Protein 3ISX (pdb70)

InterPro domains:
  IPR008007 Peptidase M42 [PF05343] (42-324)
  IPR008007 Peptidase M42 [PIRSF001123] (2-328)
  IPR023367 Peptidase M42, domain 2 [G3DSA:2.40.30.40] (64-152)
  IPR051464 Peptidase M42 aminopeptidase [PTHR32481] (1-330)

Solvent-accessible surface area: 15769 Å² total

Structure (mmCIF, N/CA/C/O backbone):
data_3ISX
#
_entry.id   3ISX
#
_cell.length_a   114.383
_cell.length_b   45.225
_cell.length_c   66.787
_cell.angle_alpha   90.000
_cell.angle_beta   106.610
_cell.angle_gamma   90.000
#
_symmetry.space_group_name_H-M   'C 1 2 1'
#
loop_
_entity.id
_entity.type
_entity.pdbx_description
1 polymer Endoglucana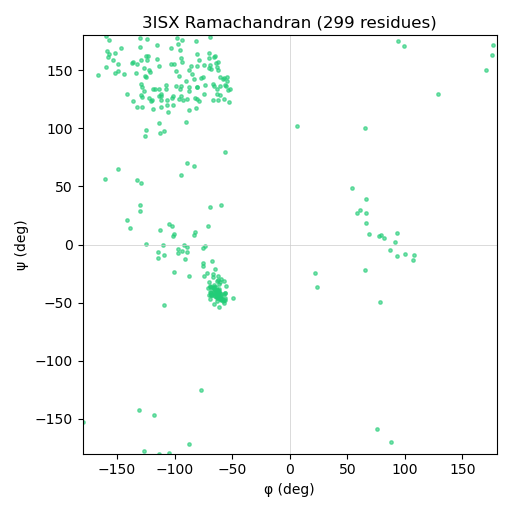se
2 non-polymer 1,2-ETHANEDIOL
3 water water
#
loop_
_atom_site.group_PDB
_atom_site.id
_atom_site.type_symbol
_atom_site.label_atom_id
_atom_site.label_alt_id
_atom_site.label_comp_id
_atom_site.label_asym_id
_atom_site.label_entity_id
_atom_site.label_seq_id
_atom_site.pdbx_PDB_ins_code
_atom_site.Cartn_x
_atom_site.Cartn_y
_atom_site.Cartn_z
_atom_site.occupancy
_atom_site.B_iso_or_equiv
_atom_site.auth_seq_id
_atom_site.auth_comp_id
_atom_site.auth_asym_id
_atom_site.auth_atom_id
_atom_site.pdbx_PDB_model_num
ATOM 1 N N . HIS A 1 9 ? 5.720 25.295 24.875 1.00 37.97 -3 HIS A N 1
ATOM 2 C CA . HIS A 1 9 ? 7.119 25.093 24.352 1.00 37.85 -3 HIS A CA 1
ATOM 3 C C . HIS A 1 9 ? 8.069 26.161 24.906 1.00 36.69 -3 HIS A C 1
ATOM 4 O O . HIS A 1 9 ? 7.621 27.245 25.314 1.00 37.49 -3 HIS A O 1
ATOM 11 N N . HIS A 1 10 ? 9.364 25.851 24.962 1.00 34.72 -2 HIS A N 1
ATOM 12 C CA . HIS A 1 10 ? 10.371 26.840 25.396 1.00 33.63 -2 HIS A CA 1
ATOM 13 C C . HIS A 1 10 ? 11.528 27.088 24.423 1.00 32.87 -2 HIS A C 1
ATOM 14 O O . HIS A 1 10 ? 12.426 27.885 24.711 1.00 32.97 -2 HIS A O 1
ATOM 21 N N . HIS A 1 11 ? 11.514 26.403 23.285 1.00 31.45 -1 HIS A N 1
ATOM 22 C CA . HIS A 1 11 ? 12.393 26.735 22.176 1.00 30.71 -1 HIS A CA 1
ATOM 23 C C . HIS A 1 11 ? 11.410 27.207 21.093 1.00 30.91 -1 HIS A C 1
ATOM 24 O O . HIS A 1 11 ? 10.184 27.281 21.316 1.00 32.52 -1 HIS A O 1
ATOM 31 N N . HIS A 1 12 ? 11.934 27.580 19.949 1.00 30.04 0 HIS A N 1
ATOM 32 C CA . HIS A 1 12 ? 11.089 28.077 18.869 1.00 28.42 0 HIS A CA 1
ATOM 33 C C . HIS A 1 12 ? 11.510 27.365 17.603 1.00 26.16 0 HIS A C 1
ATOM 34 O O . HIS A 1 12 ? 11.864 27.973 16.621 1.00 28.75 0 HIS A O 1
ATOM 44 N N . LYS A 1 14 ? 9.805 25.245 15.473 1.00 14.00 2 LYS A N 1
ATOM 45 C CA . LYS A 1 14 ? 8.860 24.808 14.465 1.00 13.63 2 LYS A CA 1
ATOM 46 C C . LYS A 1 14 ? 9.324 25.130 13.043 1.00 13.21 2 LYS A C 1
ATOM 47 O O . LYS A 1 14 ? 9.304 24.272 12.156 1.00 12.20 2 LYS A O 1
ATOM 53 N N . GLU A 1 15 ? 9.734 26.366 12.802 1.00 13.64 3 GLU A N 1
ATOM 54 C CA . GLU A 1 15 ? 10.164 26.766 11.480 1.00 13.81 3 GLU A CA 1
ATOM 55 C C . GLU A 1 15 ? 11.425 26.085 11.011 1.00 12.21 3 GLU A C 1
ATOM 56 O O . GLU A 1 15 ? 11.544 25.765 9.862 1.00 12.85 3 GLU A O 1
ATOM 62 N N . LEU A 1 16 ? 12.349 25.827 11.942 1.00 12.05 4 LEU A N 1
ATOM 63 C CA . LEU A 1 16 ? 13.566 25.087 11.624 1.00 11.39 4 LEU A CA 1
ATOM 64 C C . LEU A 1 16 ? 13.208 23.662 11.190 1.00 10.89 4 LEU A C 1
ATOM 65 O O . LEU A 1 16 ? 13.727 23.165 10.210 1.00 10.51 4 LEU A O 1
ATOM 70 N N . ILE A 1 17 ? 12.279 23.053 11.899 1.00 9.83 5 ILE A N 1
ATOM 71 C CA . ILE A 1 17 ? 11.846 21.675 11.609 1.00 9.96 5 ILE A CA 1
ATOM 72 C C . ILE A 1 17 ? 11.102 21.643 10.285 1.00 10.12 5 ILE A C 1
ATOM 73 O O . ILE A 1 17 ? 11.331 20.769 9.463 1.00 11.00 5 ILE A O 1
ATOM 78 N N . ARG A 1 18 ? 10.213 22.617 10.063 1.00 10.42 6 ARG A N 1
ATOM 79 C CA . ARG A 1 18 ? 9.519 22.688 8.780 1.00 10.50 6 ARG A CA 1
ATOM 80 C C . ARG A 1 18 ? 10.538 22.791 7.634 1.00 11.76 6 ARG A C 1
ATOM 81 O O . ARG A 1 18 ? 10.450 22.075 6.627 1.00 11.38 6 ARG A O 1
ATOM 89 N N . LYS A 1 19 ? 11.479 23.726 7.759 1.00 11.62 7 LYS A N 1
ATOM 90 C CA A LYS A 1 19 ? 12.478 23.946 6.693 0.50 11.47 7 LYS A CA 1
ATOM 91 C CA B LYS A 1 19 ? 12.438 23.948 6.696 0.50 11.52 7 LYS A CA 1
ATOM 92 C C . LYS A 1 19 ? 13.328 22.714 6.398 1.00 11.22 7 LYS A C 1
ATOM 93 O O . LYS A 1 19 ? 13.540 22.365 5.259 1.00 11.96 7 LYS A O 1
ATOM 104 N N . LEU A 1 20 ? 13.837 22.071 7.443 1.00 9.72 8 LEU A N 1
ATOM 105 C CA . LEU A 1 20 ? 14.713 20.923 7.262 1.00 9.47 8 LEU A CA 1
ATOM 106 C C . LEU A 1 20 ? 13.980 19.702 6.743 1.00 9.01 8 LEU A C 1
ATOM 107 O O . LEU A 1 20 ? 14.497 19.041 5.866 1.00 10.68 8 LEU A O 1
ATOM 112 N N . THR A 1 21 ? 12.800 19.429 7.289 1.00 9.52 9 THR A N 1
ATOM 113 C CA . THR A 1 21 ? 12.074 18.258 6.831 1.00 9.37 9 THR A CA 1
ATOM 114 C C . THR A 1 21 ? 11.592 18.429 5.393 1.00 10.07 9 THR A C 1
ATOM 115 O O . THR A 1 21 ? 11.567 17.443 4.643 1.00 11.23 9 THR A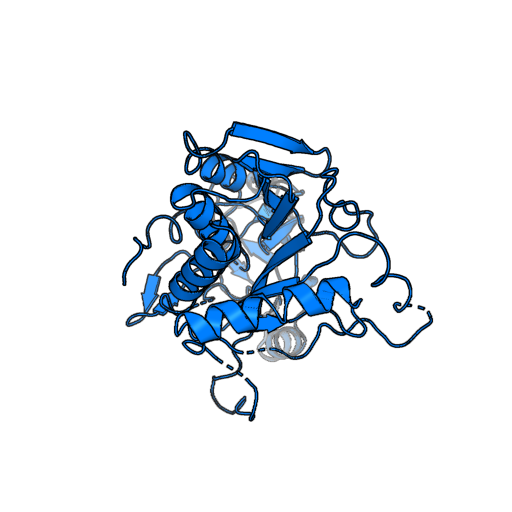 O 1
ATOM 119 N N . GLU A 1 22 ? 11.193 19.650 5.007 1.00 10.78 10 GLU A N 1
ATOM 120 C CA . GLU A 1 22 ? 10.715 19.897 3.633 1.00 10.71 10 GLU A CA 1
ATOM 121 C C . GLU A 1 22 ? 11.806 19.965 2.581 1.00 11.58 10 GLU A C 1
ATOM 122 O O . GLU A 1 22 ? 11.522 19.847 1.374 1.00 13.86 10 GLU A O 1
ATOM 128 N N . ALA A 1 23 ? 13.040 20.172 3.003 1.00 11.93 11 ALA A N 1
ATOM 129 C CA . ALA A 1 23 ? 14.159 20.335 2.067 1.00 11.99 11 ALA A CA 1
ATOM 130 C C . ALA A 1 23 ? 14.340 19.053 1.245 1.00 11.72 11 ALA A C 1
ATOM 131 O O . ALA A 1 23 ? 14.088 17.941 1.734 1.00 11.29 11 ALA A O 1
ATOM 133 N N . PHE A 1 24 ? 14.826 19.208 0.023 1.00 12.23 12 PHE A N 1
ATOM 134 C CA . PHE A 1 24 ? 15.156 18.095 -0.844 1.00 11.47 12 PHE A CA 1
ATOM 135 C C . PHE A 1 24 ? 16.521 17.528 -0.491 1.00 11.28 12 PHE A C 1
ATOM 136 O O . PHE A 1 24 ? 17.533 18.226 -0.662 1.00 13.43 12 PHE A O 1
ATOM 144 N N . GLY A 1 25 ? 16.587 16.259 -0.061 1.00 10.78 13 GLY A N 1
ATOM 145 C CA . GLY A 1 25 ? 17.879 15.641 0.220 1.00 11.56 13 GLY A CA 1
ATOM 146 C C . GLY A 1 25 ? 17.881 14.137 0.248 1.00 11.29 13 GLY A C 1
ATOM 147 O O . GLY A 1 25 ? 18.318 13.534 1.230 1.00 11.38 13 GLY A O 1
ATOM 148 N N . PRO A 1 26 ? 17.437 13.499 -0.840 1.00 11.73 14 PRO A N 1
ATOM 149 C CA . PRO A 1 26 ? 17.613 12.057 -0.878 1.00 12.93 14 PRO A CA 1
ATOM 150 C C . PRO A 1 26 ? 19.105 11.722 -0.885 1.00 13.27 14 PRO A C 1
ATOM 151 O O . PRO A 1 26 ? 19.941 12.552 -1.319 1.00 13.54 14 PRO A O 1
ATOM 155 N N . SER A 1 27 ? 19.444 10.516 -0.432 1.00 14.15 15 SER A N 1
ATOM 156 C CA . SER A 1 27 ? 20.816 10.065 -0.415 1.00 15.58 15 SER A CA 1
ATOM 157 C C . SER A 1 27 ? 21.387 10.246 -1.792 1.00 17.17 15 SER A C 1
ATOM 158 O O . SER A 1 27 ? 20.846 9.690 -2.766 1.00 18.75 15 SER A O 1
ATOM 161 N N . GLY A 1 28 ? 22.471 11.000 -1.884 1.00 19.41 16 GLY A N 1
ATOM 162 C CA . GLY A 1 28 ? 23.144 11.264 -3.138 1.00 20.80 16 GLY A CA 1
ATOM 163 C C . GLY A 1 28 ?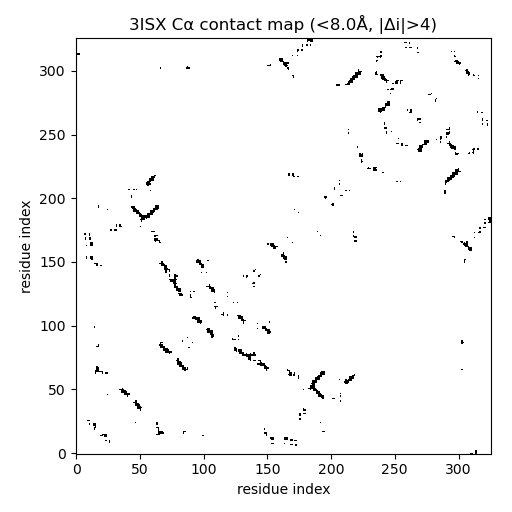 22.947 12.677 -3.647 1.00 20.76 16 GLY A C 1
ATOM 164 O O . GLY A 1 28 ? 23.654 13.098 -4.549 1.00 24.66 16 GLY A O 1
ATOM 165 N N . ARG A 1 29 ? 21.999 13.416 -3.077 1.00 18.27 17 ARG A N 1
ATOM 166 C CA . ARG A 1 29 ? 21.676 14.769 -3.530 1.00 18.11 17 ARG A CA 1
ATOM 167 C C . ARG A 1 29 ? 21.175 15.643 -2.373 1.00 16.61 17 ARG A C 1
ATOM 168 O O . ARG A 1 29 ? 20.072 16.163 -2.392 1.00 17.38 17 ARG A O 1
ATOM 176 N N . GLU A 1 30 ? 22.053 15.912 -1.397 1.00 15.24 18 GLU A N 1
ATOM 177 C CA . GLU A 1 30 ? 21.672 16.633 -0.196 1.00 16.03 18 GLU A CA 1
ATOM 178 C C . GLU A 1 30 ? 22.076 18.097 -0.136 1.00 15.62 18 GLU A C 1
ATOM 179 O O . GLU A 1 30 ? 22.057 18.685 0.945 1.00 16.31 18 GLU A O 1
ATOM 185 N N . GLU A 1 31 ? 22.445 18.673 -1.283 1.00 16.80 19 GLU A N 1
ATOM 186 C CA . GLU A 1 31 ? 22.917 20.055 -1.355 1.00 17.34 19 GLU A CA 1
ATOM 187 C C . GLU A 1 31 ? 22.025 21.042 -0.650 1.00 17.25 19 GLU A C 1
ATOM 188 O O . GLU A 1 31 ? 22.508 21.893 0.104 1.00 17.81 19 GLU A O 1
ATOM 194 N N . GLU A 1 32 ? 20.712 20.963 -0.861 1.00 16.40 20 GLU A N 1
ATOM 195 C CA . GLU A 1 32 ? 19.810 21.939 -0.250 1.00 16.09 20 GLU A CA 1
ATOM 196 C C . GLU A 1 32 ? 19.848 21.843 1.284 1.00 15.57 20 GLU A C 1
ATOM 197 O O . GLU A 1 32 ? 19.781 22.855 1.962 1.00 15.23 20 GLU A O 1
ATOM 203 N N . VAL A 1 33 ? 19.932 20.624 1.811 1.00 14.34 21 VAL A N 1
ATOM 204 C CA . VAL A 1 33 ? 19.924 20.458 3.259 1.00 13.83 21 VAL A CA 1
ATOM 205 C C . VAL A 1 33 ? 21.223 21.047 3.850 1.00 13.62 21 VAL A C 1
ATOM 206 O O . VAL A 1 33 ? 21.189 21.732 4.859 1.00 13.97 21 VAL A O 1
ATOM 210 N N . ARG A 1 34 ? 22.364 20.778 3.217 1.00 13.45 22 ARG A N 1
ATOM 211 C CA . ARG A 1 34 ? 23.614 21.329 3.735 1.00 14.03 22 ARG A CA 1
ATOM 212 C C . ARG A 1 34 ? 23.599 22.843 3.725 1.00 13.78 22 ARG A C 1
ATOM 213 O O . ARG A 1 34 ? 24.061 23.477 4.676 1.00 13.67 22 ARG A O 1
ATOM 221 N N . SER A 1 35 ? 23.077 23.407 2.642 1.00 14.24 23 SER A N 1
ATOM 222 C CA . SER A 1 35 ? 22.976 24.840 2.532 1.00 14.67 23 SER A CA 1
ATOM 223 C C . SER A 1 35 ? 22.091 25.443 3.594 1.00 14.37 23 SER A C 1
ATOM 224 O O . SER A 1 35 ? 22.434 26.467 4.198 1.00 15.31 23 SER A O 1
ATOM 227 N N . ILE A 1 36 ? 20.943 24.835 3.854 1.00 13.54 24 ILE A N 1
ATOM 228 C CA . ILE A 1 36 ? 20.075 25.305 4.902 1.00 12.60 24 ILE A CA 1
ATOM 229 C C . ILE A 1 36 ? 20.760 25.220 6.276 1.00 13.21 24 ILE A C 1
ATOM 230 O O . ILE A 1 36 ? 20.636 26.110 7.081 1.00 13.79 24 ILE A O 1
ATOM 235 N N . ILE A 1 37 ? 21.443 24.116 6.543 1.00 12.84 25 ILE A N 1
ATOM 236 C CA . ILE A 1 37 ? 22.117 23.975 7.822 1.00 12.83 25 ILE A CA 1
ATOM 237 C C . ILE A 1 37 ? 23.141 25.099 8.010 1.00 13.57 25 ILE A C 1
ATOM 238 O O . ILE A 1 37 ? 23.210 25.727 9.075 1.00 13.14 25 ILE A O 1
ATOM 243 N N . LEU A 1 38 ? 23.957 25.321 6.978 1.00 13.82 26 LEU A N 1
ATOM 244 C CA . LEU A 1 38 ? 24.952 26.397 7.069 1.00 14.07 26 LEU A CA 1
ATOM 245 C C . LEU A 1 38 ? 24.319 27.774 7.239 1.00 14.19 26 LEU A C 1
ATOM 246 O O . LEU A 1 38 ? 24.837 28.577 8.011 1.00 15.22 26 LEU A O 1
ATOM 251 N N . GLU A 1 39 ? 23.202 28.055 6.571 1.00 14.17 27 GLU A N 1
ATOM 252 C CA A GLU A 1 39 ? 22.550 29.345 6.752 0.50 15.27 27 GLU A CA 1
ATOM 253 C CA B GLU A 1 39 ? 22.530 29.344 6.744 0.50 14.89 27 GLU A CA 1
ATOM 254 C C . GLU A 1 39 ? 22.049 29.506 8.187 1.00 14.38 27 GLU A C 1
ATOM 255 O O . GLU A 1 39 ? 22.240 30.545 8.812 1.00 15.83 27 GLU A O 1
ATOM 266 N N . GLU A 1 40 ? 21.423 28.466 8.741 1.00 13.57 28 GLU A N 1
ATOM 267 C CA . GLU A 1 40 ? 20.929 28.502 10.096 1.00 14.54 28 GLU A CA 1
ATOM 268 C C . GLU A 1 40 ? 22.076 28.659 11.101 1.00 14.00 28 GLU A C 1
ATOM 269 O O . GLU A 1 40 ? 21.904 29.288 12.126 1.00 16.89 28 GLU A O 1
ATOM 275 N N . LEU A 1 41 ? 23.250 28.108 10.767 1.00 13.15 29 LEU A N 1
ATOM 276 C CA . LEU A 1 41 ? 24.395 28.165 11.684 1.00 12.78 29 LEU A CA 1
ATOM 277 C C . LEU A 1 41 ? 25.314 29.366 11.474 1.00 13.51 29 LEU A C 1
ATOM 278 O O . LEU A 1 41 ? 26.254 29.521 12.231 1.00 13.48 29 LEU A O 1
ATOM 283 N N . GLU A 1 42 ? 25.019 30.232 10.507 1.00 13.82 30 GLU A N 1
ATOM 284 C CA . GLU A 1 42 ? 25.842 31.417 10.289 1.00 15.71 30 GLU A CA 1
ATOM 285 C C . GLU A 1 42 ? 25.898 32.245 11.576 1.00 15.01 30 GLU A C 1
ATOM 286 O O . GLU A 1 42 ? 24.892 32.603 12.172 1.00 16.27 30 GLU A O 1
ATOM 289 N N . GLY A 1 43 ? 27.113 32.517 12.014 1.00 14.47 31 GLY A N 1
ATOM 290 C CA . GLY A 1 43 ? 27.390 33.257 13.242 1.00 13.96 31 GLY A CA 1
ATOM 291 C C . GLY A 1 43 ? 27.457 32.419 14.496 1.00 12.87 31 GLY A C 1
ATOM 292 O O . GLY A 1 43 ? 27.755 32.932 15.556 1.00 13.55 31 GLY A O 1
ATOM 293 N N . HIS A 1 44 ? 27.168 31.119 14.377 1.00 12.97 32 HIS A N 1
ATOM 294 C CA . HIS A 1 44 ? 27.142 30.191 15.502 1.00 12.35 32 HIS A CA 1
ATOM 295 C C . HIS A 1 44 ? 28.224 29.117 15.423 1.00 12.19 32 HIS A C 1
ATOM 296 O O . HIS A 1 44 ? 28.343 28.298 16.344 1.00 16.02 32 HIS A O 1
ATOM 303 N N . ILE A 1 45 ? 28.950 29.064 14.320 1.00 11.35 33 ILE A N 1
ATOM 304 C CA . ILE A 1 45 ? 30.038 28.119 14.132 1.00 10.56 33 ILE A CA 1
ATOM 305 C C . ILE A 1 45 ? 31.324 28.899 13.841 1.00 11.22 33 ILE A C 1
ATOM 306 O O . ILE A 1 45 ? 31.307 30.034 13.318 1.00 12.49 33 ILE A O 1
ATOM 311 N N . ASP A 1 46 ? 32.432 28.293 14.243 1.00 12.16 34 ASP A N 1
ATOM 312 C CA . ASP A 1 46 ? 33.750 28.868 13.981 1.00 14.33 34 ASP A CA 1
ATOM 313 C C . ASP A 1 46 ? 34.357 28.397 12.686 1.00 15.85 34 ASP A C 1
ATOM 314 O O . ASP A 1 46 ? 35.406 28.909 12.239 1.00 19.45 34 ASP A O 1
ATOM 319 N N . GLY A 1 47 ? 33.779 27.358 12.095 1.00 16.87 35 GLY A N 1
ATOM 320 C CA . GLY A 1 47 ? 34.308 26.856 10.861 1.00 16.57 35 GLY A CA 1
ATOM 321 C C . GLY A 1 47 ? 33.529 25.630 10.428 1.00 15.25 35 GLY A C 1
ATOM 322 O O . GLY A 1 47 ? 32.633 25.164 11.139 1.00 15.85 35 GLY A O 1
ATOM 323 N N . HIS A 1 48 ? 33.826 25.204 9.221 1.00 16.17 36 HIS A N 1
ATOM 324 C CA . HIS A 1 48 ? 33.255 23.966 8.696 1.00 16.15 36 HIS A CA 1
ATOM 325 C C . HIS A 1 48 ? 34.079 23.410 7.560 1.00 17.19 36 HIS A C 1
ATOM 326 O O . HIS A 1 48 ? 34.927 24.093 7.002 1.00 17.57 36 HIS A O 1
ATOM 333 N N . ARG A 1 49 ? 33.793 22.156 7.228 1.00 16.15 37 ARG A N 1
ATOM 334 C CA . ARG A 1 49 ? 34.345 21.497 6.065 1.00 15.69 37 ARG A CA 1
ATOM 335 C C . ARG A 1 49 ? 33.373 20.419 5.617 1.00 14.60 37 ARG A C 1
ATOM 336 O O . ARG A 1 49 ? 32.496 20.020 6.381 1.00 14.92 37 ARG A O 1
ATOM 344 N N . ILE A 1 50 ? 33.511 20.044 4.352 1.00 14.27 38 ILE A N 1
ATOM 345 C CA . ILE A 1 50 ? 32.760 18.956 3.752 1.00 15.10 38 ILE A CA 1
ATOM 346 C C . ILE A 1 50 ? 33.768 17.944 3.283 1.00 15.80 38 ILE A C 1
ATOM 347 O O . ILE A 1 50 ? 34.686 18.287 2.532 1.00 16.67 38 ILE A O 1
ATOM 352 N N . ASP A 1 51 ? 33.618 16.710 3.744 1.00 14.94 39 ASP A N 1
ATOM 353 C CA . ASP A 1 51 ? 34.573 15.647 3.420 1.00 15.68 39 ASP A CA 1
ATOM 354 C C . ASP A 1 51 ? 34.267 15.061 2.046 1.00 16.87 39 ASP A C 1
ATOM 355 O O . ASP A 1 51 ? 33.319 15.476 1.401 1.00 17.02 39 ASP A O 1
ATOM 360 N N . GLY A 1 52 ? 35.124 14.144 1.567 1.00 18.75 40 GLY A N 1
ATOM 361 C CA . GLY A 1 52 ? 34.950 13.586 0.231 1.00 19.76 40 GLY A CA 1
ATOM 362 C C . GLY A 1 52 ? 33.728 12.713 0.029 1.00 20.21 40 GLY A C 1
ATOM 363 O O . GLY A 1 52 ? 33.347 12.408 -1.125 1.00 22.20 40 GLY A O 1
ATOM 364 N N . LEU A 1 53 ? 33.113 12.308 1.140 1.00 18.73 41 LEU A N 1
ATOM 365 C CA . LEU A 1 53 ? 31.862 11.547 1.110 1.00 19.26 41 LEU A CA 1
ATOM 366 C C . LEU A 1 53 ? 30.625 12.429 1.209 1.00 18.30 41 LEU A C 1
ATOM 367 O O . LEU A 1 53 ? 29.495 11.943 1.098 1.00 19.87 41 LEU A O 1
ATOM 372 N N . GLY A 1 54 ? 30.800 13.732 1.421 1.00 15.99 42 GLY A N 1
ATOM 373 C CA . GLY A 1 54 ? 29.669 14.660 1.563 1.00 15.85 42 GLY A CA 1
ATOM 374 C C . GLY A 1 54 ? 29.204 14.913 2.995 1.00 14.05 42 GLY A C 1
ATOM 375 O O . GLY A 1 54 ? 28.155 15.529 3.223 1.00 14.85 42 GLY A O 1
ATOM 376 N N . ASN A 1 55 ? 29.964 14.449 3.980 1.00 12.32 43 ASN A N 1
ATOM 377 C CA . ASN A 1 55 ? 29.652 14.746 5.375 1.00 11.50 43 ASN A CA 1
ATOM 378 C C . ASN A 1 55 ? 30.032 16.191 5.673 1.00 10.84 43 ASN A C 1
ATOM 379 O O . ASN A 1 55 ? 31.105 16.639 5.309 1.00 12.26 43 ASN A O 1
ATOM 384 N N . LEU A 1 56 ? 29.100 16.922 6.243 1.00 9.90 44 LEU A N 1
ATOM 385 C CA . LEU A 1 56 ? 29.320 18.311 6.619 1.00 10.75 44 LEU A CA 1
ATOM 386 C C . LEU A 1 56 ? 29.692 18.323 8.090 1.00 11.42 44 LEU A C 1
ATOM 387 O O . LEU A 1 56 ? 28.943 17.820 8.935 1.00 11.65 44 LEU A O 1
ATOM 392 N N . ILE A 1 57 ? 30.842 18.934 8.399 1.00 11.82 45 ILE A N 1
ATOM 393 C CA . ILE A 1 57 ? 31.371 19.008 9.754 1.00 10.78 45 ILE A CA 1
ATOM 394 C C . ILE A 1 57 ? 31.546 20.473 10.130 1.00 11.92 45 ILE A C 1
ATOM 395 O O . ILE A 1 57 ? 32.119 21.226 9.364 1.00 13.52 45 ILE A O 1
ATOM 400 N N . VAL A 1 58 ? 30.956 20.854 11.254 1.00 11.11 46 VAL A N 1
ATOM 401 C CA . VAL A 1 58 ? 31.048 22.200 11.781 1.00 11.23 46 VAL A CA 1
ATOM 402 C C . VAL A 1 58 ? 31.570 22.150 13.185 1.00 10.80 46 VAL A C 1
ATOM 403 O O . VAL A 1 58 ? 31.531 21.118 13.824 1.00 11.53 46 VAL A O 1
ATOM 407 N N . TRP A 1 59 ? 32.068 23.268 13.708 1.00 10.76 47 TRP A N 1
ATOM 408 C CA . TRP A 1 59 ? 32.598 23.268 15.074 1.00 11.14 47 TRP A CA 1
ATOM 409 C C . TRP A 1 59 ? 32.410 24.603 15.732 1.00 11.02 47 TRP A C 1
ATOM 410 O O . TRP A 1 59 ? 32.352 25.627 15.056 1.00 10.74 47 TRP A O 1
ATOM 421 N N . LYS A 1 60 ? 32.374 24.549 17.076 1.00 10.55 48 LYS A N 1
ATOM 422 C CA . LYS A 1 60 ? 32.317 25.748 17.922 1.00 11.89 48 LYS A CA 1
ATOM 423 C C . LYS A 1 60 ? 32.973 25.393 19.225 1.00 12.78 48 LYS A C 1
ATOM 424 O O . LYS A 1 60 ? 32.855 24.283 19.685 1.00 12.37 48 LYS A O 1
ATOM 430 N N . GLY A 1 61 ? 33.626 26.347 19.860 1.00 12.74 49 GLY A N 1
ATOM 431 C CA . GLY A 1 61 ? 34.178 26.137 21.195 1.00 13.45 49 GLY A CA 1
ATOM 432 C C . GLY A 1 61 ? 35.646 25.827 21.180 1.00 14.42 49 GLY A C 1
ATOM 433 O O . GLY A 1 61 ? 36.234 25.541 20.151 1.00 16.08 49 GLY A O 1
ATOM 434 N N . SER A 1 62 ? 36.232 25.822 22.377 1.00 14.56 50 SER A N 1
ATOM 435 C CA A SER A 1 62 ? 37.674 25.644 22.514 0.50 16.45 50 SER A CA 1
ATOM 436 C CA B SER A 1 62 ? 37.677 25.659 22.524 0.50 16.53 50 SER A CA 1
ATOM 437 C C . SER A 1 62 ? 38.041 24.782 23.702 1.00 16.80 50 SER A C 1
ATOM 438 O O . SER A 1 62 ? 39.222 24.693 24.079 1.00 19.71 50 SER A O 1
ATOM 443 N N . GLY A 1 63 ? 37.064 24.121 24.306 1.00 17.93 51 GLY A N 1
ATOM 444 C CA . GLY A 1 63 ? 37.324 23.292 25.483 1.00 18.53 51 GLY A CA 1
ATOM 445 C C . GLY A 1 63 ? 38.191 22.085 25.209 1.00 20.25 51 GLY A C 1
ATOM 446 O O . GLY A 1 63 ? 38.381 21.662 24.061 1.00 19.43 51 GLY A O 1
ATOM 447 N N . GLU A 1 64 ? 38.771 21.533 26.285 1.00 21.63 52 GLU A N 1
ATOM 448 C CA . GLU A 1 64 ? 39.717 20.438 26.128 1.00 23.14 52 GLU A CA 1
ATOM 449 C C . GLU A 1 64 ? 39.100 19.181 25.507 1.00 21.57 52 GLU A C 1
ATOM 450 O O . GLU A 1 64 ? 39.688 18.615 24.619 1.00 22.79 52 GLU A O 1
ATOM 453 N N . LYS A 1 65 ? 37.919 18.810 25.961 1.00 21.48 53 LYS A N 1
ATOM 454 C CA . LYS A 1 65 ? 37.246 17.608 25.464 1.00 20.70 53 LYS A CA 1
ATOM 455 C C . LYS A 1 65 ? 36.561 17.915 24.137 1.00 18.62 53 LYS A C 1
ATOM 456 O O . LYS A 1 65 ? 35.964 18.975 23.997 1.00 18.83 53 LYS A O 1
ATOM 462 N N . LYS A 1 66 ? 36.708 17.006 23.179 1.00 17.06 54 LYS A N 1
ATOM 463 C CA . LYS A 1 66 ? 36.142 17.122 21.867 1.00 15.94 54 LYS A CA 1
ATOM 464 C C . LYS A 1 66 ? 34.954 16.147 21.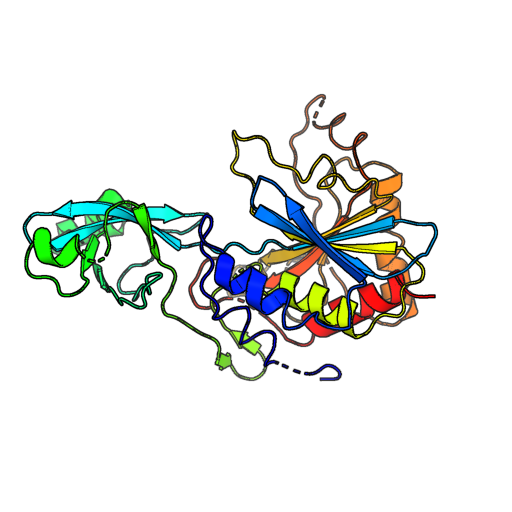744 1.00 14.92 54 LYS A C 1
ATOM 465 O O . LYS A 1 66 ? 35.103 14.942 21.967 1.00 15.72 54 LYS A O 1
ATOM 471 N N . VAL A 1 67 ? 33.792 16.676 21.383 1.00 13.24 55 VAL A N 1
ATOM 472 C CA . VAL A 1 67 ? 32.563 15.894 21.332 1.00 12.30 55 VAL A CA 1
ATOM 473 C C . VAL A 1 67 ? 31.891 16.074 19.987 1.00 10.67 55 VAL A C 1
ATOM 474 O O . VAL A 1 67 ? 31.681 17.221 19.578 1.00 11.87 55 VAL A O 1
ATOM 478 N N . ILE A 1 68 ? 31.588 14.970 19.308 1.00 10.70 56 ILE A N 1
ATOM 479 C CA . ILE A 1 68 ? 30.800 14.979 18.092 1.00 10.96 56 ILE A CA 1
ATOM 480 C C . ILE A 1 68 ? 29.326 14.727 18.425 1.00 10.60 56 ILE A C 1
ATOM 481 O O . ILE A 1 68 ? 29.012 13.855 19.205 1.00 10.15 56 ILE A O 1
ATOM 486 N N . LEU A 1 69 ? 28.465 15.511 17.785 1.00 9.81 57 LEU A N 1
ATOM 487 C CA . LEU A 1 69 ? 27.046 15.200 17.666 1.00 8.74 57 LEU A CA 1
ATOM 488 C C . LEU A 1 69 ? 26.831 14.935 16.165 1.00 8.54 57 LEU A C 1
ATOM 489 O O . LEU A 1 69 ? 27.196 15.746 15.345 1.00 10.43 57 LEU A O 1
ATOM 494 N N . ASP A 1 70 ? 26.224 13.789 15.838 1.00 9.14 58 ASP A N 1
ATOM 495 C CA . ASP A 1 70 ? 26.090 13.291 14.450 1.00 9.13 58 ASP A CA 1
ATOM 496 C C . ASP A 1 70 ? 24.648 12.936 14.139 1.00 9.01 58 ASP A C 1
ATOM 497 O O . ASP A 1 70 ? 24.067 12.037 14.756 1.00 10.60 58 ASP A O 1
ATOM 502 N N . ALA A 1 71 ? 24.070 13.629 13.155 1.00 8.27 59 ALA A N 1
ATOM 503 C CA . ALA A 1 71 ? 22.731 13.329 12.621 1.00 8.85 59 ALA A CA 1
ATOM 504 C C . ALA A 1 71 ? 22.865 13.165 11.133 1.00 9.55 59 ALA A C 1
ATOM 505 O O . ALA A 1 71 ? 23.667 13.849 10.504 1.00 10.62 59 ALA A O 1
ATOM 507 N N . HIS A 1 72 ? 22.093 12.258 10.539 1.00 10.55 60 HIS A N 1
ATOM 508 C CA A HIS A 1 72 ? 22.065 12.020 9.109 0.50 10.72 60 HIS A CA 1
ATOM 509 C CA B HIS A 1 72 ? 22.218 12.124 9.097 0.50 10.31 60 HIS A CA 1
ATOM 510 C C . HIS A 1 72 ? 21.285 13.085 8.349 1.00 10.53 60 HIS A C 1
ATOM 511 O O . HIS A 1 72 ? 20.188 13.430 8.802 1.00 10.40 60 HIS A O 1
ATOM 524 N N . ILE A 1 73 ? 21.810 13.520 7.214 1.00 10.54 61 ILE A N 1
ATOM 525 C CA A ILE A 1 73 ? 21.124 14.536 6.391 0.50 10.39 61 ILE A CA 1
ATOM 526 C CA B ILE A 1 73 ? 21.211 14.535 6.361 0.50 11.14 61 ILE A CA 1
ATOM 527 C C . ILE A 1 73 ? 20.314 13.963 5.241 1.00 11.47 61 ILE A C 1
ATOM 528 O O . ILE A 1 73 ? 19.454 14.657 4.702 1.00 11.46 61 ILE A O 1
ATOM 537 N N . ASP A 1 74 ? 20.561 12.723 4.881 1.00 11.15 62 ASP A N 1
ATOM 538 C CA . ASP A 1 74 ? 19.884 12.127 3.734 1.00 11.67 62 ASP A CA 1
ATOM 539 C C . ASP A 1 74 ? 18.547 11.556 4.175 1.00 11.48 62 ASP A C 1
ATOM 540 O O . ASP A 1 74 ? 18.305 11.269 5.347 1.00 12.79 62 ASP A O 1
ATOM 545 N N . GLU A 1 75 ? 17.650 11.493 3.225 1.00 10.63 63 GLU A N 1
ATOM 546 C CA . GLU A 1 75 ? 16.294 10.925 3.402 1.00 10.96 63 GLU A CA 1
ATOM 547 C C . GLU A 1 75 ? 16.080 9.797 2.399 1.00 10.80 63 GLU A C 1
ATOM 548 O O . GLU A 1 75 ? 16.806 9.674 1.390 1.00 11.20 63 GLU A O 1
ATOM 554 N N . ILE A 1 76 ? 15.074 8.988 2.698 1.00 11.10 64 ILE A N 1
ATOM 555 C CA . ILE A 1 76 ? 14.651 7.944 1.771 1.00 11.46 64 ILE A CA 1
ATOM 556 C C . ILE A 1 76 ? 13.984 8.568 0.548 1.00 10.77 64 ILE A C 1
ATOM 557 O O . ILE A 1 76 ? 13.557 9.715 0.552 1.00 12.28 64 ILE A O 1
ATOM 562 N N . GLY A 1 77 ? 13.926 7.796 -0.527 1.00 11.79 65 GLY A N 1
ATOM 563 C CA . GLY A 1 77 ? 13.383 8.273 -1.760 1.00 11.69 65 GLY A CA 1
ATOM 564 C C . GLY A 1 77 ? 13.419 7.233 -2.827 1.00 11.19 65 GLY A C 1
ATOM 565 O O . GLY A 1 77 ? 13.400 6.029 -2.552 1.00 12.20 65 GLY A O 1
ATOM 566 N N . VAL A 1 78 ? 13.482 7.699 -4.057 1.00 11.26 66 VAL A N 1
ATOM 567 C CA . VAL A 1 78 ? 13.485 6.843 -5.221 1.00 11.64 66 VAL A CA 1
ATOM 568 C C . VAL A 1 78 ? 14.522 7.353 -6.205 1.00 11.16 66 VAL A C 1
ATOM 569 O O . VAL A 1 78 ? 14.859 8.528 -6.195 1.00 11.36 66 VAL A O 1
ATOM 573 N N . VAL A 1 79 ? 15.008 6.465 -7.073 1.00 10.54 67 VAL A N 1
ATOM 574 C CA . VAL A 1 79 ? 15.882 6.836 -8.161 1.00 10.67 67 VAL A CA 1
ATOM 575 C C . VAL A 1 79 ? 15.325 6.256 -9.456 1.00 10.30 67 VAL A C 1
ATOM 576 O O . VAL A 1 79 ? 14.856 5.131 -9.476 1.00 11.43 67 VAL A O 1
ATOM 580 N N . VAL A 1 80 ? 15.376 7.059 -10.506 1.00 10.27 68 VAL A N 1
ATOM 581 C CA . VAL A 1 80 ? 14.886 6.663 -11.817 1.00 11.04 68 VAL A CA 1
ATOM 582 C C . VAL A 1 80 ? 15.918 5.773 -12.498 1.00 11.53 68 VAL A C 1
ATOM 583 O O . VAL A 1 80 ? 17.092 6.141 -12.596 1.00 13.25 68 VAL A O 1
ATOM 587 N N . THR A 1 81 ? 15.478 4.568 -12.883 1.00 11.92 69 THR A N 1
ATOM 588 C CA . THR A 1 81 ? 16.353 3.611 -13.542 1.00 13.53 69 THR A CA 1
ATOM 589 C C . THR A 1 81 ? 15.987 3.293 -15.008 1.00 15.11 69 THR A C 1
ATOM 590 O O . THR A 1 81 ? 16.785 2.680 -15.716 1.00 17.80 69 THR A O 1
ATOM 594 N N . ASN A 1 82 ? 14.817 3.709 -15.486 1.00 15.30 70 ASN A N 1
ATOM 595 C CA . ASN A 1 82 ? 14.423 3.456 -16.875 1.00 15.88 70 ASN A CA 1
ATOM 596 C C . ASN A 1 82 ? 13.342 4.429 -17.255 1.00 15.89 70 ASN A C 1
ATOM 597 O O . ASN A 1 82 ? 12.557 4.874 -16.419 1.00 14.61 70 ASN A O 1
ATOM 602 N N . VAL A 1 83 ? 13.276 4.729 -18.530 1.00 17.08 71 VAL A N 1
ATOM 603 C CA . VAL A 1 83 ? 12.194 5.537 -19.078 1.00 16.67 71 VAL A CA 1
ATOM 604 C C . VAL A 1 83 ? 11.662 4.719 -20.275 1.00 17.42 71 VAL A C 1
ATOM 605 O O . VAL A 1 83 ? 12.444 4.317 -21.150 1.00 19.86 71 VAL A O 1
ATOM 609 N N . ASP A 1 84 ? 10.346 4.492 -20.325 1.00 17.29 72 ASP A N 1
ATOM 610 C CA . ASP A 1 84 ? 9.763 3.665 -21.371 1.00 17.84 72 ASP A CA 1
ATOM 611 C C . ASP A 1 84 ? 9.297 4.513 -22.533 1.00 19.13 72 ASP A C 1
ATOM 612 O O . ASP A 1 84 ? 9.406 5.736 -22.510 1.00 18.77 72 ASP A O 1
ATOM 617 N N . ASP A 1 85 ? 8.822 3.849 -23.589 1.00 21.07 73 ASP A N 1
ATOM 618 C CA . ASP A 1 85 ? 8.458 4.540 -24.828 1.00 23.10 73 ASP A CA 1
ATOM 619 C C . ASP A 1 85 ? 7.293 5.510 -24.682 1.00 22.12 73 ASP A C 1
ATOM 620 O O . ASP A 1 85 ? 7.130 6.425 -25.495 1.00 24.07 73 ASP A O 1
ATOM 625 N N . LYS A 1 86 ? 6.487 5.318 -23.651 1.00 19.98 74 LYS A N 1
ATOM 626 C CA . LYS A 1 86 ? 5.356 6.228 -23.402 1.00 19.80 74 LYS A CA 1
ATOM 627 C C . LYS A 1 86 ? 5.650 7.256 -22.300 1.00 18.28 74 LYS A C 1
ATOM 628 O O . LYS A 1 86 ? 4.758 7.969 -21.833 1.00 18.57 74 LYS A O 1
ATOM 632 N N . GLY A 1 87 ? 6.905 7.326 -21.860 1.00 17.20 75 GLY A N 1
ATOM 633 C CA . GLY A 1 87 ? 7.263 8.299 -20.860 1.00 16.35 75 GLY A CA 1
ATOM 634 C C . GLY A 1 87 ? 7.193 7.905 -19.389 1.00 14.24 75 GLY A C 1
ATOM 635 O O . GLY A 1 87 ? 7.435 8.755 -18.526 1.00 15.11 75 GLY A O 1
ATOM 636 N N . PHE A 1 88 ? 6.850 6.660 -19.097 1.00 13.31 76 PHE A N 1
ATOM 637 C CA . PHE A 1 88 ? 6.736 6.197 -17.713 1.00 12.71 76 PHE A CA 1
ATOM 638 C C . PHE A 1 88 ? 8.108 5.803 -17.193 1.00 13.55 76 PHE A C 1
ATOM 639 O O . PHE A 1 88 ? 8.939 5.228 -17.911 1.00 14.25 76 PHE A O 1
ATOM 647 N N . LEU A 1 89 ? 8.319 6.112 -15.929 1.00 11.90 77 LEU A N 1
ATOM 648 C CA . LEU A 1 89 ? 9.565 5.912 -15.234 1.00 11.68 77 LEU A CA 1
ATOM 649 C C . LEU A 1 89 ? 9.570 4.644 -14.396 1.00 11.34 77 LEU A C 1
ATOM 650 O O . LEU A 1 89 ? 8.633 4.351 -13.642 1.00 12.66 77 LEU A O 1
ATOM 655 N N . THR A 1 90 ? 10.669 3.904 -14.470 1.00 12.23 78 THR A N 1
ATOM 656 C CA . THR A 1 90 ? 10.927 2.787 -13.535 1.00 11.73 78 THR A CA 1
ATOM 657 C C . THR A 1 90 ? 11.806 3.336 -12.442 1.00 11.88 78 THR A C 1
ATOM 658 O O . THR A 1 90 ? 12.685 4.170 -12.724 1.00 12.07 78 THR A O 1
ATOM 662 N N . ILE A 1 91 ? 11.585 2.832 -11.236 1.00 12.46 79 ILE A N 1
ATOM 663 C CA . ILE A 1 91 ? 12.295 3.326 -10.059 1.00 12.60 79 ILE A CA 1
ATOM 664 C C . ILE A 1 91 ? 12.844 2.187 -9.199 1.00 12.39 79 ILE A C 1
ATOM 665 O O . ILE A 1 91 ? 12.339 1.084 -9.205 1.00 13.82 79 ILE A O 1
ATOM 670 N N . GLU A 1 92 ? 13.880 2.508 -8.452 1.00 12.67 80 GLU A N 1
ATOM 671 C CA . GLU A 1 92 ? 14.357 1.692 -7.374 1.00 13.06 80 GLU A CA 1
ATOM 672 C C . GLU A 1 92 ? 14.382 2.526 -6.106 1.00 13.39 80 GLU A C 1
ATOM 673 O O . GLU A 1 92 ? 14.481 3.756 -6.135 1.00 13.61 80 GLU A O 1
ATOM 679 N N . PRO A 1 93 ? 14.377 1.850 -4.967 1.00 13.20 81 PRO A N 1
ATOM 680 C CA . PRO A 1 93 ? 14.356 2.523 -3.684 1.00 13.32 81 PRO A CA 1
ATOM 681 C C . PRO A 1 93 ? 15.695 3.122 -3.307 1.00 13.70 81 PRO A C 1
ATOM 682 O O . PRO A 1 93 ? 16.758 2.563 -3.612 1.00 14.98 81 PRO A O 1
ATOM 686 N N . VAL A 1 94 ? 15.645 4.275 -2.654 1.00 12.53 82 VAL A N 1
ATOM 687 C CA . VAL A 1 94 ? 16.801 4.867 -1.997 1.00 13.75 82 VAL A CA 1
ATOM 688 C C . VAL A 1 94 ? 16.504 4.793 -0.509 1.00 13.40 82 VAL A C 1
ATOM 689 O O . VAL A 1 94 ? 15.493 5.294 0.009 1.00 13.38 82 VAL A O 1
ATOM 693 N N . GLY A 1 95 ? 17.336 4.075 0.229 1.00 15.55 83 GLY A N 1
ATOM 694 C CA . GLY A 1 95 ? 17.090 3.870 1.641 1.00 17.01 83 GLY A CA 1
ATOM 695 C C . GLY A 1 95 ? 16.010 2.842 1.902 1.00 18.05 83 GLY A C 1
ATOM 696 O O . GLY A 1 95 ? 15.593 2.095 0.981 1.00 20.20 83 GLY A O 1
ATOM 697 N N A GLY A 1 96 ? 15.500 2.806 3.132 0.50 19.02 84 GLY A N 1
ATOM 698 N N B GLY A 1 96 ? 15.526 2.774 3.139 0.50 19.33 84 GLY A N 1
ATOM 699 C CA A GLY A 1 96 ? 14.480 1.795 3.481 0.50 20.18 84 GLY A CA 1
ATOM 700 C CA B GLY A 1 96 ? 14.596 1.686 3.508 0.50 20.79 84 GLY A CA 1
ATOM 701 C C A GLY A 1 96 ? 13.043 2.084 3.078 0.50 19.88 84 GLY A C 1
ATOM 702 C C B GLY A 1 96 ? 13.243 1.563 2.808 0.50 20.54 84 GLY A C 1
ATOM 703 O O A GLY A 1 96 ? 12.159 2.067 3.932 0.50 21.08 84 GLY A O 1
ATOM 704 O O B GLY A 1 96 ? 12.643 0.503 2.802 0.50 21.72 84 GLY A O 1
ATOM 705 N N A VAL A 1 97 ? 12.773 2.324 1.783 0.50 18.41 85 VAL A N 1
ATOM 706 N N B VAL A 1 97 ? 12.778 2.620 2.152 0.50 19.89 85 VAL A N 1
ATOM 707 C CA A VAL A 1 97 ? 11.412 2.680 1.401 0.50 17.77 85 VAL A CA 1
ATOM 708 C CA B VAL A 1 97 ? 11.389 2.699 1.744 0.50 18.58 85 VAL A CA 1
ATOM 709 C C A VAL A 1 97 ? 10.618 1.474 0.906 0.50 17.30 85 VAL A C 1
ATOM 710 C C B VAL A 1 97 ? 10.769 1.402 1.186 0.50 18.13 85 VAL A C 1
ATOM 711 O O A VAL A 1 97 ? 10.955 0.845 -0.112 0.50 16.75 85 VAL A O 1
ATOM 712 O O B VAL A 1 97 ? 11.417 0.619 0.491 0.50 18.29 85 VAL A O 1
ATOM 719 N N . SER A 1 98 ? 9.521 1.193 1.605 1.00 17.14 86 SER A N 1
ATOM 720 C CA . SER A 1 98 ? 8.659 0.082 1.198 1.00 17.73 86 SER A CA 1
ATOM 721 C C . SER A 1 98 ? 7.850 0.484 -0.029 1.00 17.89 86 SER A C 1
ATOM 722 O O . SER A 1 98 ? 7.333 1.599 -0.079 1.00 17.30 86 SER A O 1
ATOM 725 N N . PRO A 1 99 ? 7.676 -0.433 -1.005 1.00 19.81 87 PRO A N 1
ATOM 726 C CA . PRO A 1 99 ? 6.841 -0.080 -2.138 1.00 19.78 87 PRO A CA 1
ATOM 727 C C . PRO A 1 99 ? 5.388 0.206 -1.723 1.00 20.71 87 PRO A C 1
ATOM 728 O O . PRO A 1 99 ? 4.712 1.016 -2.360 1.00 20.82 87 PRO A O 1
ATOM 732 N N . TYR A 1 100 ? 4.941 -0.400 -0.619 1.00 22.96 88 TYR A N 1
ATOM 733 C CA . TYR A 1 100 ? 3.602 -0.104 -0.095 1.00 24.39 88 TYR A CA 1
ATOM 734 C C . TYR A 1 100 ? 3.389 1.355 0.282 1.00 24.25 88 TYR A C 1
ATOM 735 O O . TYR A 1 100 ? 2.291 1.905 0.108 1.00 26.65 88 TYR A O 1
ATOM 752 N N . LEU A 1 102 ? 4.720 3.778 -1.244 1.00 22.11 90 LEU A N 1
ATOM 753 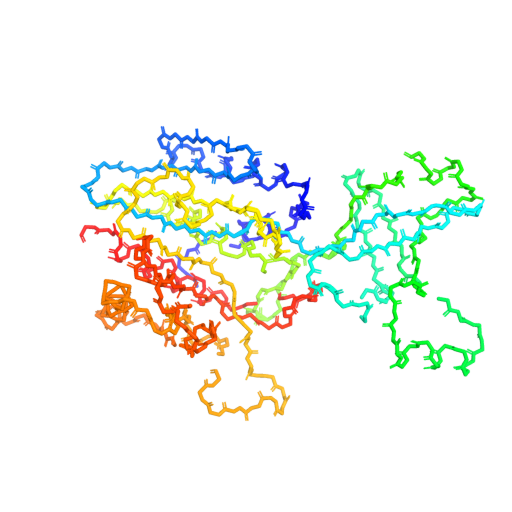C CA . LEU A 1 102 ? 4.797 4.606 -2.429 1.00 20.60 90 LEU A CA 1
ATOM 754 C C . LEU A 1 102 ? 3.529 4.597 -3.284 1.00 19.56 90 LEU A C 1
ATOM 755 O O . LEU A 1 102 ? 3.281 5.538 -4.001 1.00 19.88 90 LEU A O 1
ATOM 760 N N . LEU A 1 103 ? 2.733 3.547 -3.181 1.00 22.17 91 LEU A N 1
ATOM 761 C CA A LEU A 1 103 ? 1.470 3.373 -3.933 0.50 21.86 91 LEU A CA 1
ATOM 762 C CA B LEU A 1 103 ? 1.557 3.453 -4.055 0.50 22.27 91 LEU A CA 1
ATOM 763 C C . LEU A 1 103 ? 0.582 4.643 -3.864 1.00 21.63 91 LEU A C 1
ATOM 764 O O . LEU A 1 103 ? 0.273 5.022 -2.765 1.00 24.41 91 LEU A O 1
ATOM 773 N N A GLY A 1 104 ? 0.296 5.293 -5.015 0.50 20.13 92 GLY A N 1
ATOM 774 N N B GLY A 1 104 ? 0.142 5.275 -4.946 0.50 21.61 92 GLY A N 1
ATOM 775 C CA A GLY A 1 104 ? -0.618 6.476 -5.140 0.50 19.10 92 GLY A CA 1
ATOM 776 C CA B GLY A 1 104 ? -0.752 6.437 -4.793 0.50 21.21 92 GLY A CA 1
ATOM 777 C C A GLY A 1 104 ? -0.068 7.806 -4.642 0.50 18.29 92 GLY A C 1
ATOM 778 C C B GLY A 1 104 ? -0.093 7.508 -3.921 0.50 20.68 92 GLY A C 1
ATOM 779 O O A GLY A 1 104 ? -0.763 8.878 -4.690 0.50 16.00 92 GLY A O 1
ATOM 780 O O B GLY A 1 104 ? -0.707 8.088 -3.011 0.50 20.36 92 GLY A O 1
ATOM 781 N N A LYS A 1 105 ? 1.151 7.738 -4.101 0.50 18.22 93 LYS A N 1
ATOM 782 N N B LYS A 1 105 ? 1.192 7.732 -4.178 0.50 19.32 93 LYS A N 1
ATOM 783 C CA A LYS A 1 105 ? 1.828 8.929 -3.594 0.50 18.26 93 LYS A CA 1
ATOM 784 C CA B LYS A 1 105 ? 1.898 8.875 -3.595 0.50 18.05 93 LYS A CA 1
ATOM 785 C C A LYS A 1 105 ? 2.356 9.729 -4.745 0.50 16.95 93 LYS A C 1
ATOM 786 C C B LYS A 1 105 ? 2.389 9.721 -4.742 0.50 16.90 93 LYS A C 1
ATOM 787 O O A LYS A 1 105 ? 2.581 9.212 -5.848 0.50 17.90 93 LYS A O 1
ATOM 788 O O B LYS A 1 105 ? 2.610 9.224 -5.855 0.50 17.71 93 LYS A O 1
ATOM 799 N N . ARG A 1 106 ? 2.565 10.997 -4.476 1.00 16.25 94 ARG A N 1
ATOM 800 C CA . ARG A 1 106 ? 3.207 11.902 -5.380 1.00 15.40 94 ARG A CA 1
ATOM 801 C C . ARG A 1 106 ? 4.675 12.006 -4.914 1.00 13.93 94 ARG A C 1
ATOM 802 O O . ARG A 1 106 ? 4.970 11.968 -3.688 1.00 15.57 94 ARG A O 1
ATOM 810 N N . ILE A 1 107 ? 5.561 12.053 -5.896 1.00 12.43 95 ILE A N 1
ATOM 811 C CA . ILE A 1 107 ? 7.000 12.152 -5.700 1.00 11.04 95 ILE A CA 1
ATOM 812 C C . ILE A 1 107 ? 7.425 13.480 -6.314 1.00 11.23 95 ILE A C 1
ATOM 813 O O . ILE A 1 107 ? 7.014 13.851 -7.414 1.00 12.32 95 ILE A O 1
ATOM 818 N N . ARG A 1 108 ? 8.248 14.214 -5.566 1.00 11.40 96 ARG A N 1
ATOM 819 C CA A ARG A 1 108 ? 8.855 15.453 -6.047 0.50 12.39 96 ARG A CA 1
ATOM 820 C CA B ARG A 1 108 ? 8.856 15.454 -6.032 0.50 12.43 96 ARG A CA 1
ATOM 821 C C . ARG A 1 108 ? 10.309 15.171 -6.412 1.00 11.94 96 ARG A C 1
ATOM 822 O O . ARG A 1 108 ? 11.066 14.624 -5.610 1.00 11.77 96 ARG A O 1
ATOM 837 N N . PHE A 1 109 ? 10.702 15.574 -7.588 1.00 12.10 97 PHE A N 1
ATOM 838 C CA . PHE A 1 109 ? 12.034 15.402 -8.131 1.00 14.01 97 PHE A CA 1
ATOM 839 C C . PHE A 1 109 ? 12.864 16.650 -7.879 1.00 16.91 97 PHE A C 1
ATOM 840 O O . PHE A 1 109 ? 12.346 17.677 -7.483 1.00 16.44 97 PHE A O 1
ATOM 848 N N . GLU A 1 110 ? 14.171 16.513 -8.091 1.00 20.32 98 GLU A N 1
ATOM 849 C CA . GLU A 1 110 ? 15.125 17.596 -7.751 1.00 22.62 98 GLU A CA 1
ATOM 850 C C . GLU A 1 110 ? 14.778 18.908 -8.432 1.00 25.07 98 GLU A C 1
ATOM 851 O O . GLU A 1 110 ? 14.787 19.996 -7.822 1.00 26.35 98 GLU A O 1
ATOM 853 N N . ASN A 1 111 ? 14.386 18.793 -9.704 1.00 25.23 99 ASN A N 1
ATOM 854 C CA . ASN A 1 111 ? 14.064 19.991 -10.480 1.00 25.39 99 ASN A CA 1
ATOM 855 C C . ASN A 1 111 ? 12.654 20.527 -10.276 1.00 24.89 99 ASN A C 1
ATOM 856 O O . ASN A 1 111 ? 12.221 21.411 -11.005 1.00 25.29 99 ASN A O 1
ATOM 861 N N . GLY A 1 112 ? 11.928 19.969 -9.310 1.00 23.03 100 GLY A N 1
ATOM 862 C CA . GLY A 1 112 ? 10.578 20.395 -8.990 1.00 21.80 100 GLY A CA 1
ATOM 863 C C . GLY A 1 112 ? 9.471 19.602 -9.712 1.00 19.53 100 GLY A C 1
ATOM 864 O O . GLY A 1 112 ? 8.336 19.694 -9.334 1.00 20.18 100 GLY A O 1
ATOM 865 N N . THR A 1 113 ? 9.836 18.770 -10.680 1.00 18.86 101 THR A N 1
ATOM 866 C CA . THR A 1 113 ? 8.861 17.913 -11.399 1.00 17.03 101 THR A CA 1
ATOM 867 C C . THR A 1 113 ? 8.076 17.031 -10.366 1.00 15.18 101 THR A C 1
ATOM 868 O O . THR A 1 113 ? 8.687 16.474 -9.425 1.00 16.50 101 THR A O 1
ATOM 872 N N . ILE A 1 114 ? 6.753 16.884 -10.518 1.00 14.69 102 ILE A N 1
ATOM 873 C CA . ILE A 1 114 ? 5.942 16.035 -9.676 1.00 14.58 102 ILE A CA 1
ATOM 874 C C . ILE A 1 114 ? 5.546 14.811 -10.502 1.00 12.29 102 ILE A C 1
ATOM 875 O O . ILE A 1 114 ? 5.180 14.931 -11.692 1.00 13.18 102 ILE A O 1
ATOM 880 N N . GLY A 1 115 ? 5.607 13.635 -9.889 1.00 11.34 103 GLY A N 1
ATOM 881 C CA . GLY A 1 115 ? 5.106 12.405 -10.503 1.00 11.45 103 GLY A CA 1
ATOM 882 C C . GLY A 1 115 ? 4.179 11.620 -9.609 1.00 10.88 103 GLY A C 1
ATOM 883 O O . GLY A 1 115 ? 4.179 11.790 -8.386 1.00 12.88 103 GLY A O 1
ATOM 884 N N . VAL A 1 116 ? 3.374 10.771 -10.226 1.00 10.34 104 VAL A N 1
ATOM 885 C CA . VAL A 1 116 ? 2.428 9.934 -9.506 1.00 11.55 104 VAL A CA 1
ATOM 886 C C . VAL A 1 116 ? 2.862 8.472 -9.602 1.00 11.51 104 VAL A C 1
ATOM 887 O O . VAL A 1 116 ? 3.198 8.002 -10.693 1.00 11.91 104 VAL A O 1
ATOM 891 N N . VAL A 1 117 ? 2.934 7.785 -8.464 1.00 11.12 105 VAL A N 1
ATOM 892 C CA . VAL A 1 117 ? 3.280 6.383 -8.474 1.00 11.79 105 VAL A CA 1
ATOM 893 C C . VAL A 1 117 ? 2.049 5.519 -8.782 1.00 12.21 105 VAL A C 1
ATOM 894 O O . VAL A 1 117 ? 1.039 5.576 -8.053 1.00 13.17 105 VAL A O 1
ATOM 898 N N . GLY A 1 118 ? 2.182 4.661 -9.791 1.00 12.74 106 GLY A N 1
ATOM 899 C CA . GLY A 1 118 ? 1.209 3.658 -10.135 1.00 13.07 106 GLY A CA 1
ATOM 900 C C . GLY A 1 118 ? 1.766 2.266 -10.013 1.00 14.22 106 GLY A C 1
ATOM 901 O O . GLY A 1 118 ? 2.982 2.077 -9.882 1.00 14.36 106 GLY A O 1
ATOM 910 N N . GLU A 1 120 ? 1.450 -1.695 -11.876 1.00 18.98 108 GLU A N 1
ATOM 911 C CA . GLU A 1 120 ? 1.003 -2.526 -12.994 1.00 20.84 108 GLU A CA 1
ATOM 912 C C . GLU A 1 120 ? -0.091 -3.483 -12.519 1.00 24.04 108 GLU A C 1
ATOM 913 O O . GLU A 1 120 ? -0.171 -3.842 -11.364 1.00 23.46 108 GLU A O 1
ATOM 919 N N . GLY A 1 121 ? -0.948 -3.898 -13.445 1.00 28.22 109 GLY A N 1
ATOM 920 C CA . GLY A 1 121 ? -2.062 -4.823 -13.117 1.00 31.61 109 GLY A CA 1
ATOM 921 C C . GLY A 1 121 ? -3.350 -4.233 -13.651 1.00 34.29 109 GLY A C 1
ATOM 922 O O . GLY A 1 121 ? -3.636 -3.067 -13.419 1.00 34.34 109 GLY A O 1
ATOM 923 N N . GLU A 1 122 ? -4.121 -5.032 -14.392 1.00 37.59 110 GLU A N 1
ATOM 924 C CA . GLU A 1 122 ? -5.367 -4.567 -15.008 1.00 39.76 110 GLU A CA 1
ATOM 925 C C . GLU A 1 122 ? -6.565 -5.206 -14.303 1.00 41.24 110 GLU A C 1
ATOM 926 O O . GLU A 1 122 ? -7.456 -4.505 -13.833 1.00 41.95 110 GLU A O 1
ATOM 928 N N . THR A 1 123 ? -6.547 -6.533 -14.182 1.00 42.44 111 THR A N 1
ATOM 929 C CA . THR A 1 123 ? -7.641 -7.271 -13.536 1.00 42.89 111 THR A CA 1
ATOM 930 C C . THR A 1 123 ? -7.517 -7.234 -12.009 1.00 42.84 111 THR A C 1
ATOM 931 O O . THR A 1 123 ? -6.458 -6.920 -11.460 1.00 42.70 111 THR A O 1
ATOM 935 N N . THR A 1 124 ? -8.600 -7.578 -11.324 1.00 42.27 112 THR A N 1
ATOM 936 C CA . THR A 1 124 ? -8.599 -7.577 -9.874 1.00 41.82 112 THR A CA 1
ATOM 937 C C . THR A 1 124 ? -7.616 -8.619 -9.374 1.00 40.69 112 THR A C 1
ATOM 938 O O . THR A 1 124 ? -6.877 -8.377 -8.420 1.00 40.58 112 THR A O 1
ATOM 942 N N . GLU A 1 125 ? -7.599 -9.782 -10.021 1.00 39.20 113 GLU A N 1
ATOM 943 C CA . GLU A 1 125 ? -6.694 -10.861 -9.596 1.00 37.75 113 GLU A CA 1
ATOM 944 C C . GLU A 1 125 ? -5.214 -10.527 -9.877 1.00 36.06 113 GLU A C 1
ATOM 945 O O . GLU A 1 125 ? -4.328 -10.903 -9.090 1.00 35.89 113 GLU A O 1
ATOM 948 N N . GLU A 1 126 ? -4.965 -9.835 -10.990 1.00 34.45 114 GLU A N 1
ATOM 949 C CA . GLU A 1 126 ? -3.621 -9.349 -11.335 1.00 32.81 114 GLU A CA 1
ATOM 950 C C . GLU A 1 126 ? -3.130 -8.379 -10.254 1.00 31.69 114 GLU A C 1
ATOM 951 O O . GLU A 1 126 ? -2.050 -8.572 -9.680 1.00 30.22 114 GLU A O 1
ATOM 957 N N . ARG A 1 127 ? -3.944 -7.364 -9.985 1.00 30.82 115 ARG A N 1
ATOM 958 C CA . ARG A 1 127 ? -3.608 -6.351 -8.975 1.00 30.49 115 ARG A CA 1
ATOM 959 C C . ARG A 1 127 ? -3.551 -6.947 -7.581 1.00 30.82 115 ARG A C 1
ATOM 960 O O . ARG A 1 127 ? -2.648 -6.605 -6.790 1.00 30.90 115 ARG A O 1
ATOM 968 N N . GLN A 1 128 ? -4.473 -7.876 -7.278 1.00 31.38 116 GLN A N 1
ATOM 969 C CA . GLN A 1 128 ? -4.456 -8.554 -5.986 1.00 31.38 116 GLN A CA 1
ATOM 970 C C . GLN A 1 128 ? -3.172 -9.346 -5.845 1.00 31.58 116 GLN A C 1
ATOM 971 O O . GLN A 1 128 ? -2.521 -9.307 -4.795 1.00 32.59 116 GLN A O 1
ATOM 973 N N . GLU A 1 129 ? -2.806 -10.074 -6.897 1.00 31.73 117 GLU A N 1
ATOM 974 C CA . GLU A 1 129 ? -1.585 -10.865 -6.878 1.00 32.46 117 GLU A CA 1
ATOM 975 C C . GLU A 1 129 ? -0.358 -9.949 -6.712 1.00 32.02 117 GLU A C 1
ATOM 976 O O . GLU A 1 129 ? 0.562 -10.255 -5.933 1.00 32.50 117 GLU A O 1
ATOM 979 N N . ASN A 1 130 ? -0.354 -8.847 -7.456 1.00 30.93 118 ASN A N 1
ATOM 980 C CA . ASN A 1 130 ? 0.750 -7.890 -7.391 1.00 31.13 118 ASN A CA 1
ATOM 981 C C . ASN A 1 130 ? 0.853 -7.198 -6.046 1.00 31.43 118 ASN A C 1
ATOM 982 O O . ASN A 1 130 ? 1.935 -7.175 -5.452 1.00 31.49 118 ASN A O 1
ATOM 987 N N . VAL A 1 131 ? -0.270 -6.645 -5.581 1.00 32.74 119 VAL A N 1
ATOM 988 C CA . VAL A 1 131 ? -0.293 -5.814 -4.366 1.00 34.22 119 VAL A CA 1
ATOM 989 C C . VAL A 1 131 ? -0.102 -6.640 -3.115 1.00 36.02 119 VAL A C 1
ATOM 990 O O . VAL A 1 131 ? 0.327 -6.117 -2.092 1.00 37.24 119 VAL A O 1
ATOM 994 N N . ARG A 1 132 ? -0.432 -7.930 -3.183 1.00 37.79 120 ARG A N 1
ATOM 995 C CA . ARG A 1 132 ? -0.244 -8.823 -2.048 1.00 38.90 120 ARG A CA 1
ATOM 996 C C . ARG A 1 132 ? 1.230 -9.185 -1.846 1.00 39.78 120 ARG A C 1
ATOM 997 O O . ARG A 1 132 ? 1.654 -9.457 -0.725 1.00 40.96 120 ARG A O 1
ATOM 1000 N N . LYS A 1 133 ? 2.016 -9.160 -2.919 1.00 40.11 121 LYS A N 1
ATOM 1001 C CA . LYS A 1 133 ? 3.455 -9.458 -2.850 1.00 39.30 121 LYS A CA 1
ATOM 1002 C C . LYS A 1 133 ? 4.254 -8.335 -3.546 1.00 37.89 121 LYS A C 1
ATOM 1003 O O . LYS A 1 133 ? 5.092 -8.619 -4.398 1.00 38.94 121 LYS A O 1
ATOM 1005 N N . LEU A 1 134 ? 4.013 -7.085 -3.152 1.00 35.95 122 LEU A N 1
ATOM 1006 C CA . LEU A 1 134 ? 4.487 -5.906 -3.929 1.00 33.04 122 LEU A CA 1
ATOM 1007 C C . LEU A 1 134 ? 6.000 -5.777 -4.108 1.00 31.75 122 LEU A C 1
ATOM 1008 O O . LEU A 1 134 ? 6.773 -5.805 -3.161 1.00 32.34 122 LEU A O 1
ATOM 1013 N N . SER A 1 135 ? 6.400 -5.598 -5.355 1.00 29.76 123 SER A N 1
ATOM 1014 C CA . SER A 1 135 ? 7.779 -5.454 -5.750 1.00 28.02 123 SER A CA 1
ATOM 1015 C C . SER A 1 135 ? 7.965 -4.108 -6.472 1.00 25.66 123 SER A C 1
ATOM 1016 O O . SER A 1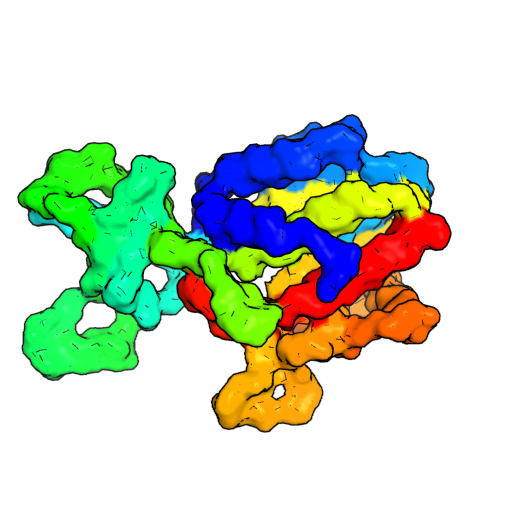 135 ? 7.068 -3.663 -7.153 1.00 23.13 123 SER A O 1
ATOM 1019 N N . PHE A 1 136 ? 9.141 -3.494 -6.345 1.00 23.91 124 PHE A N 1
ATOM 1020 C CA . PHE A 1 136 ? 9.418 -2.229 -7.033 1.00 22.32 124 PHE A CA 1
ATOM 1021 C C . PHE A 1 136 ? 9.297 -2.344 -8.528 1.00 21.29 124 PHE A C 1
ATOM 1022 O O . PHE A 1 136 ? 8.942 -1.375 -9.186 1.00 20.29 124 PHE A O 1
ATOM 1030 N N . ASP A 1 137 ? 9.568 -3.523 -9.091 1.00 20.08 125 ASP A N 1
ATOM 1031 C CA . ASP A 1 137 ? 9.502 -3.678 -10.533 1.00 21.42 125 ASP A CA 1
ATOM 1032 C C . ASP A 1 137 ? 8.074 -3.740 -11.045 1.00 20.18 125 ASP A C 1
ATOM 1033 O O . ASP A 1 137 ? 7.888 -3.757 -12.252 1.00 21.07 125 ASP A O 1
ATOM 1038 N N . LYS A 1 138 ? 7.080 -3.718 -10.155 1.00 19.12 126 LYS A N 1
ATOM 1039 C CA . LYS A 1 138 ? 5.695 -3.544 -10.580 1.00 19.11 126 LYS A CA 1
ATOM 1040 C C . LYS A 1 138 ? 5.206 -2.091 -10.471 1.00 16.40 126 LYS A C 1
ATOM 1041 O O . LYS A 1 138 ? 4.052 -1.791 -10.758 1.00 16.88 126 LYS A O 1
ATOM 1047 N N . LEU A 1 139 ? 6.040 -1.192 -9.942 1.00 14.43 127 LEU A N 1
ATOM 1048 C CA . LEU A 1 139 ? 5.681 0.226 -9.834 1.00 13.44 127 LEU A CA 1
ATOM 1049 C C . LEU A 1 139 ? 6.200 0.989 -11.023 1.00 11.68 127 LEU A C 1
ATOM 1050 O O . LEU A 1 139 ? 7.142 0.564 -11.699 1.00 13.70 127 LEU A O 1
ATOM 1055 N N . PHE A 1 140 ? 5.614 2.160 -11.240 1.00 11.58 128 PHE A N 1
ATOM 1056 C CA . PHE A 1 140 ? 6.150 3.114 -12.189 1.00 11.47 128 PHE A CA 1
ATOM 1057 C C . PHE A 1 140 ? 5.759 4.497 -11.733 1.00 10.15 128 PHE A C 1
ATOM 1058 O O . PHE A 1 140 ? 4.863 4.651 -10.889 1.00 11.44 128 PHE A O 1
ATOM 1066 N N . ILE A 1 141 ? 6.406 5.510 -12.282 1.00 11.16 129 ILE A N 1
ATOM 1067 C CA . ILE A 1 141 ? 6.039 6.894 -11.999 1.00 10.30 129 ILE A CA 1
ATOM 1068 C C . ILE A 1 141 ? 5.613 7.569 -13.312 1.00 10.44 129 ILE A C 1
ATOM 1069 O O . ILE A 1 141 ? 6.263 7.437 -14.347 1.00 11.89 129 ILE A O 1
ATOM 1074 N N . ASP A 1 142 ? 4.488 8.277 -13.231 1.00 10.60 130 ASP A N 1
ATOM 1075 C CA . ASP A 1 142 ? 3.910 9.034 -14.340 1.00 10.77 130 ASP A CA 1
ATOM 1076 C C . ASP A 1 142 ? 4.182 10.523 -14.045 1.00 10.60 130 ASP A C 1
ATOM 1077 O O . ASP A 1 142 ? 3.645 11.055 -13.072 1.00 10.57 130 ASP A O 1
ATOM 1082 N N . ILE A 1 143 ? 4.998 11.163 -14.880 1.00 10.63 131 ILE A N 1
ATOM 1083 C CA . ILE A 1 143 ? 5.276 12.589 -14.748 1.00 11.69 131 ILE A CA 1
ATOM 1084 C C . ILE A 1 143 ? 4.540 13.418 -15.810 1.00 12.70 131 ILE A C 1
ATOM 1085 O O . ILE A 1 143 ? 4.861 14.582 -16.048 1.00 13.40 131 ILE A O 1
ATOM 1090 N N . GLY A 1 144 ? 3.530 12.812 -16.411 1.00 12.17 132 GLY A N 1
ATOM 1091 C CA . GLY A 1 144 ? 2.723 13.496 -17.405 1.00 13.17 132 GLY A CA 1
ATOM 1092 C C . GLY A 1 144 ? 3.294 13.538 -18.816 1.00 14.36 132 GLY A C 1
ATOM 1093 O O . GLY A 1 144 ? 2.717 14.195 -19.688 1.00 15.61 132 GLY A O 1
ATOM 1094 N N . ALA A 1 145 ? 4.416 12.864 -19.052 1.00 15.27 133 ALA A N 1
ATOM 1095 C CA . ALA A 1 145 ? 5.065 12.856 -20.335 1.00 16.36 133 ALA A CA 1
ATOM 1096 C C . ALA A 1 145 ? 4.277 11.972 -21.269 1.00 17.02 133 ALA A C 1
ATOM 1097 O O . ALA A 1 145 ? 3.609 11.026 -20.849 1.00 16.37 133 ALA A O 1
ATOM 1099 N N . ASN A 1 146 ? 4.417 12.258 -22.563 1.00 18.94 134 ASN A N 1
ATOM 1100 C CA . ASN A 1 146 ? 3.778 11.442 -23.586 1.00 20.19 134 ASN A CA 1
ATOM 1101 C C . ASN A 1 146 ? 4.750 10.603 -24.430 1.00 20.70 134 ASN A C 1
ATOM 1102 O O . ASN A 1 146 ? 4.324 9.832 -25.292 1.00 22.04 134 ASN A O 1
ATOM 1107 N N . SER A 1 147 ? 6.047 10.699 -24.157 1.00 21.38 135 SER A N 1
ATOM 1108 C CA . SER A 1 147 ? 7.033 9.960 -24.912 1.00 22.21 135 SER A CA 1
ATOM 1109 C C . SER A 1 147 ? 8.272 9.821 -24.065 1.00 22.77 135 SER A C 1
ATOM 1110 O O . SER A 1 147 ? 8.427 10.585 -23.092 1.00 21.25 135 SER A O 1
ATOM 1113 N N . ARG A 1 148 ? 9.143 8.888 -24.488 1.00 23.70 136 ARG A N 1
ATOM 1114 C CA . ARG A 1 148 ? 10.446 8.683 -23.834 1.00 24.70 136 ARG A CA 1
ATOM 1115 C C . ARG A 1 148 ? 11.234 9.978 -23.846 1.00 25.60 136 ARG A C 1
ATOM 1116 O O . ARG A 1 148 ? 11.825 10.349 -22.850 1.00 24.76 136 ARG A O 1
ATOM 1124 N N . GLU A 1 149 ? 11.206 10.679 -24.981 1.00 27.20 137 GLU A N 1
ATOM 1125 C CA . GLU A 1 149 ? 11.949 11.933 -25.167 1.00 27.70 137 GLU A CA 1
ATOM 1126 C C . GLU A 1 149 ? 11.513 13.069 -24.239 1.00 27.29 137 GLU A C 1
ATOM 1127 O O . GLU A 1 149 ? 12.348 13.763 -23.669 1.00 28.11 137 GLU A O 1
ATOM 1133 N N . GLU A 1 150 ? 10.209 13.278 -24.063 1.00 25.55 138 GLU A N 1
ATOM 1134 C CA . GLU A 1 150 ? 9.739 14.281 -23.127 1.00 25.38 138 GLU A CA 1
ATOM 1135 C C . GLU A 1 150 ? 10.147 13.899 -21.716 1.00 23.53 138 GLU A C 1
ATOM 1136 O O . GLU A 1 150 ? 10.577 14.756 -20.950 1.00 24.08 138 GLU A O 1
ATOM 1142 N N . ALA A 1 151 ? 10.009 12.624 -21.382 1.00 21.73 139 ALA A N 1
ATOM 1143 C CA . ALA A 1 151 ? 10.290 12.193 -19.999 1.00 21.57 139 ALA A CA 1
ATOM 1144 C C . ALA A 1 151 ? 11.777 12.286 -19.643 1.00 22.42 139 ALA A C 1
ATOM 1145 O O . ALA A 1 151 ? 12.107 12.727 -18.527 1.00 21.61 139 ALA A O 1
ATOM 1147 N N . GLN A 1 152 ? 12.641 11.884 -20.579 1.00 22.86 140 GLN A N 1
ATOM 1148 C CA . GLN A 1 152 ? 14.118 11.938 -20.385 1.00 24.07 140 GLN A CA 1
ATOM 1149 C C . GLN A 1 152 ? 14.609 13.364 -20.179 1.00 24.48 140 GLN A C 1
ATOM 1150 O O . GLN A 1 152 ? 15.613 13.568 -19.507 1.00 24.22 140 GLN A O 1
ATOM 1156 N N . LYS A 1 153 ? 13.941 14.350 -20.761 1.00 25.03 141 LYS A N 1
ATOM 1157 C CA . LYS A 1 153 ? 14.315 15.736 -20.515 1.00 25.35 141 LYS A CA 1
ATOM 1158 C C . LYS A 1 153 ? 13.978 16.232 -19.092 1.00 24.68 141 LYS A C 1
ATOM 1159 O O . LYS A 1 153 ? 14.737 16.993 -18.478 1.00 26.00 141 LYS A O 1
ATOM 1176 N N . CYS A 1 155 ? 13.164 14.004 -16.250 1.00 18.79 143 CYS A N 1
ATOM 1177 C CA . CYS A 1 155 ? 13.708 13.116 -15.232 1.00 18.30 143 CYS A CA 1
ATOM 1178 C C . CYS A 1 155 ? 14.534 12.047 -15.926 1.00 17.69 143 CYS A C 1
ATOM 1179 O O . CYS A 1 155 ? 14.123 10.899 -16.047 1.00 17.67 143 CYS A O 1
ATOM 1182 N N . PRO A 1 156 ? 15.763 12.399 -16.306 1.00 17.93 144 PRO A N 1
ATOM 1183 C CA . PRO A 1 156 ? 16.614 11.386 -16.889 1.00 19.76 144 PRO A CA 1
ATOM 1184 C C . PRO A 1 156 ? 16.963 10.295 -15.895 1.00 17.23 144 PRO A C 1
ATOM 1185 O O . PRO A 1 156 ? 16.855 10.471 -14.683 1.00 15.40 144 PRO A O 1
ATOM 1189 N N . ILE A 1 157 ? 17.415 9.168 -16.423 1.00 17.18 145 ILE A N 1
ATOM 1190 C CA . ILE A 1 157 ? 17.887 8.082 -15.601 1.00 16.53 145 ILE A CA 1
ATOM 1191 C C . ILE A 1 157 ? 18.960 8.626 -14.637 1.00 14.47 145 ILE A C 1
ATOM 1192 O O . ILE A 1 157 ? 19.851 9.413 -15.016 1.00 15.55 145 ILE A O 1
ATOM 1197 N N . GLY A 1 158 ? 18.788 8.239 -13.392 1.00 11.96 146 GLY A N 1
ATOM 1198 C CA . GLY A 1 158 ? 19.648 8.687 -12.297 1.00 12.60 146 GLY A CA 1
ATOM 1199 C C . GLY A 1 158 ? 19.039 9.800 -11.465 1.00 12.95 146 GLY A C 1
ATOM 1200 O O . GLY A 1 158 ? 19.585 10.150 -10.415 1.00 13.76 146 GLY A O 1
ATOM 1201 N N . SER A 1 159 ? 17.905 10.349 -11.910 1.00 12.08 147 SER A N 1
ATOM 1202 C CA . SER A 1 159 ? 17.200 11.371 -11.143 1.00 12.73 147 SER A CA 1
ATOM 1203 C C . SER A 1 159 ? 16.637 10.817 -9.842 1.00 11.77 147 SER A C 1
ATOM 1204 O O . SER A 1 159 ? 16.105 9.723 -9.801 1.00 12.34 147 SER A O 1
ATOM 1207 N N . PHE A 1 160 ? 16.779 11.604 -8.768 1.00 11.90 148 PHE A N 1
ATOM 1208 C CA . PHE A 1 160 ? 16.229 11.269 -7.490 1.00 11.32 148 PHE A CA 1
ATOM 1209 C C . PHE A 1 160 ? 14.921 11.980 -7.212 1.00 10.86 148 PHE A C 1
ATOM 1210 O O . PHE A 1 160 ? 14.690 13.115 -7.650 1.00 11.68 148 PHE A O 1
ATOM 1218 N N . GLY A 1 161 ? 14.078 11.310 -6.453 1.00 11.57 149 GLY A N 1
ATOM 1219 C CA . GLY A 1 161 ? 12.848 11.877 -5.950 1.00 10.46 149 GLY A CA 1
ATOM 1220 C C . GLY A 1 161 ? 12.609 11.553 -4.503 1.00 10.39 149 GLY A C 1
ATOM 1221 O O . GLY A 1 161 ? 13.127 10.562 -3.970 1.00 11.93 149 GLY A O 1
ATOM 1222 N N . VAL A 1 162 ? 11.808 12.384 -3.852 1.00 10.04 150 VAL A N 1
ATOM 1223 C CA . VAL A 1 162 ? 11.399 12.226 -2.492 1.00 10.50 150 VAL A CA 1
ATOM 1224 C C . VAL A 1 162 ? 9.896 12.371 -2.400 1.00 10.72 150 VAL A C 1
ATOM 1225 O O . VAL A 1 162 ? 9.234 12.806 -3.361 1.00 11.70 150 VAL A O 1
ATOM 1229 N N . TYR A 1 163 ? 9.344 12.053 -1.260 1.00 11.27 151 TYR A N 1
ATOM 1230 C CA . TYR A 1 163 ? 7.92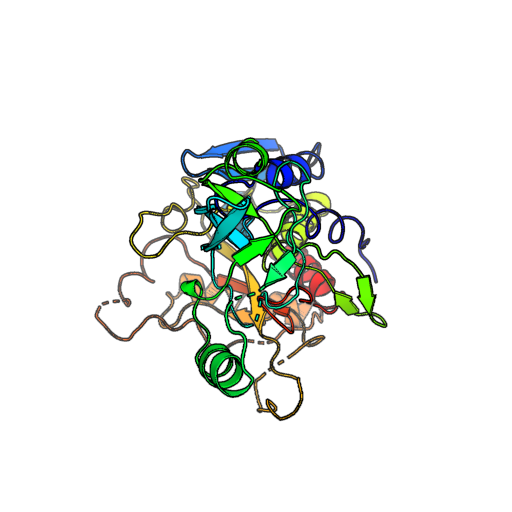3 12.281 -1.033 1.00 12.50 151 TYR A CA 1
ATOM 1231 C C . TYR A 1 163 ? 7.561 13.742 -1.271 1.00 12.72 151 TYR A C 1
ATOM 1232 O O . TYR A 1 163 ? 8.271 14.642 -0.850 1.00 13.44 151 TYR A O 1
ATOM 1241 N N A ASP A 1 164 ? 6.388 13.894 -1.889 0.50 13.86 152 ASP A N 1
ATOM 1242 N N B ASP A 1 164 ? 6.451 14.049 -1.959 0.50 14.82 152 ASP A N 1
ATOM 1243 C CA A ASP A 1 164 ? 5.743 15.155 -2.062 0.50 14.56 152 ASP A CA 1
ATOM 1244 C CA B ASP A 1 164 ? 6.069 15.472 -2.171 0.50 15.98 152 ASP A CA 1
ATOM 1245 C C A ASP A 1 164 ? 4.845 15.398 -0.873 0.50 14.05 152 ASP A C 1
ATOM 1246 C C B ASP A 1 164 ? 5.500 16.133 -0.884 0.50 16.24 152 ASP A C 1
ATOM 1247 O O A ASP A 1 164 ? 3.615 15.350 -0.973 0.50 16.22 152 ASP A O 1
ATOM 1248 O O B ASP A 1 164 ? 5.476 17.380 -0.749 0.50 16.88 152 ASP A O 1
ATOM 1257 N N A SER A 1 165 ? 5.440 15.595 0.281 0.50 13.89 153 SER A N 1
ATOM 1258 N N B SER A 1 165 ? 5.115 15.305 0.081 0.50 16.24 153 SER A N 1
ATOM 1259 C CA A SER A 1 165 ? 4.648 15.685 1.473 0.50 14.68 153 SER A CA 1
ATOM 1260 C CA B SER A 1 165 ? 4.530 15.775 1.339 0.50 16.18 153 SER A CA 1
ATOM 1261 C C A SER A 1 165 ? 5.454 16.538 2.344 0.50 14.11 153 SER A C 1
ATOM 1262 C C B SER A 1 165 ? 5.432 16.689 2.123 0.50 14.97 153 SER A C 1
ATOM 1263 O O A SER A 1 165 ? 6.638 16.314 2.464 0.50 14.62 153 SER A O 1
ATOM 1264 O O B SER A 1 165 ? 6.635 16.665 1.956 0.50 15.43 153 SER A O 1
ATOM 1269 N N . GLY A 1 166 ? 4.814 17.511 2.963 1.00 13.78 154 GLY A N 1
ATOM 1270 C CA . GLY A 1 166 ? 5.516 18.394 3.855 1.00 13.83 154 GLY A CA 1
ATOM 1271 C C . GLY A 1 166 ? 4.971 18.407 5.269 1.00 12.83 154 GLY A C 1
ATOM 1272 O O . GLY A 1 166 ? 4.325 17.458 5.762 1.00 12.85 154 GLY A O 1
ATOM 1273 N N . PHE A 1 167 ? 5.282 19.505 5.940 1.00 11.24 155 PHE A N 1
ATOM 1274 C CA . PHE A 1 167 ? 5.078 19.592 7.376 1.00 11.92 155 PHE A CA 1
ATOM 1275 C C . PHE A 1 167 ? 3.674 20.069 7.722 1.00 11.56 155 PHE A C 1
ATOM 1276 O O . PHE A 1 167 ? 3.153 21.032 7.111 1.00 13.28 155 PHE A O 1
ATOM 1284 N N . VAL A 1 168 ? 3.079 19.408 8.685 1.00 11.03 156 VAL A N 1
ATOM 1285 C CA . VAL A 1 168 ? 1.800 19.778 9.244 1.00 12.17 156 VAL A CA 1
ATOM 1286 C C . VAL A 1 168 ? 1.739 19.497 10.742 1.00 12.92 156 VAL A C 1
ATOM 1287 O O . VAL A 1 168 ? 2.319 18.528 11.240 1.00 12.25 156 VAL A O 1
ATOM 1291 N N . GLU A 1 169 ? 1.006 20.338 11.472 1.00 13.74 157 GLU A N 1
ATOM 1292 C CA . GLU A 1 169 ? 0.700 20.142 12.866 1.00 14.69 157 GLU A CA 1
ATOM 1293 C C . GLU A 1 169 ? -0.563 19.292 12.957 1.00 14.53 157 GLU A C 1
ATOM 1294 O O . GLU A 1 169 ? -1.578 19.558 12.275 1.00 17.18 157 GLU A O 1
ATOM 1300 N N . VAL A 1 170 ? -0.512 18.267 13.784 1.00 14.00 158 VAL A N 1
ATOM 1301 C CA . VAL A 1 170 ? -1.600 17.317 13.989 1.00 14.36 158 VAL A CA 1
ATOM 1302 C C . VAL A 1 170 ? -1.866 17.313 15.504 1.00 14.18 158 VAL A C 1
ATOM 1303 O O . VAL A 1 170 ? -1.196 16.635 16.282 1.00 12.63 158 VAL A O 1
ATOM 1307 N N . SER A 1 171 ? -2.824 18.154 15.930 1.00 16.25 159 SER A N 1
ATOM 1308 C CA . SER A 1 171 ? -3.126 18.411 17.323 1.00 16.77 159 SER A CA 1
ATOM 1309 C C A SER A 1 171 ? -1.934 18.431 18.293 0.50 16.47 159 SER A C 1
ATOM 1310 C C B SER A 1 171 ? -1.754 18.883 17.840 0.50 16.83 159 SER A C 1
ATOM 1311 O O A SER A 1 171 ? -1.884 17.625 19.242 0.50 14.71 159 SER A O 1
ATOM 1312 O O B SER A 1 171 ? -1.177 19.766 17.199 0.50 16.01 159 SER A O 1
ATOM 1315 N N A GLY A 1 172 ? -0.963 19.287 18.074 0.50 15.40 160 GLY A N 1
ATOM 1316 N N B GLY A 1 172 ? -1.205 18.368 18.915 0.50 16.13 160 GLY A N 1
ATOM 1317 C CA A GLY A 1 172 ? 0.156 19.318 19.009 0.50 15.13 160 GLY A CA 1
ATOM 1318 C CA B GLY A 1 172 ? 0.066 18.944 19.355 0.50 15.73 160 GLY A CA 1
ATOM 1319 C C . GLY A 1 172 ? 1.328 18.385 18.715 1.00 14.98 160 GLY A C 1
ATOM 1320 O O . GLY A 1 172 ? 2.437 18.642 19.207 1.00 16.44 160 GLY A O 1
ATOM 1321 N N . LYS A 1 173 ? 1.145 17.461 17.778 1.00 12.40 161 LYS A N 1
ATOM 1322 C CA . LYS A 1 173 ? 2.225 16.687 17.193 1.00 11.70 161 LYS A CA 1
ATOM 1323 C C . LYS A 1 173 ? 2.707 17.364 15.911 1.00 10.87 161 LYS A C 1
ATOM 1324 O O . LYS A 1 173 ? 1.961 18.102 15.270 1.00 12.18 161 LYS A O 1
ATOM 1330 N N . TYR A 1 174 ? 3.943 17.092 15.513 1.00 10.49 162 TYR A N 1
ATOM 1331 C CA . TYR A 1 174 ? 4.461 17.515 14.232 1.00 10.10 162 TYR A CA 1
ATOM 1332 C C . TYR A 1 174 ? 4.603 16.335 13.298 1.00 10.22 162 TYR A C 1
ATOM 1333 O O . TYR A 1 174 ? 5.150 15.305 13.719 1.00 10.54 162 TYR A O 1
ATOM 1342 N N . VAL A 1 175 ? 4.144 16.496 12.056 1.00 9.99 163 VAL A N 1
ATOM 1343 C CA . VAL A 1 175 ? 4.171 15.456 11.044 1.00 10.07 163 VAL A CA 1
ATOM 1344 C C . VAL A 1 175 ? 4.860 15.987 9.815 1.00 10.59 163 VAL A C 1
ATOM 1345 O O . VAL A 1 175 ? 4.563 17.111 9.384 1.00 10.67 163 VAL A O 1
ATOM 1349 N N . SER A 1 176 ? 5.796 15.235 9.256 1.00 9.48 164 SER A N 1
ATOM 1350 C CA . SER A 1 176 ? 6.404 15.621 7.998 1.00 9.39 164 SER A CA 1
ATOM 1351 C C . SER A 1 176 ? 7.029 14.401 7.345 1.00 9.49 164 SER A C 1
ATOM 1352 O O . SER A 1 176 ? 7.075 13.312 7.970 1.00 10.25 164 SER A O 1
ATOM 1355 N N . LYS A 1 177 ? 7.623 14.578 6.177 1.00 9.37 165 LYS A N 1
ATOM 1356 C CA . LYS A 1 177 ? 8.556 13.599 5.677 1.00 8.74 165 LYS A CA 1
ATOM 1357 C C . LYS A 1 177 ? 9.890 13.827 6.401 1.00 9.00 165 LYS A C 1
ATOM 1358 O O . LYS A 1 177 ? 10.153 14.898 6.918 1.00 8.88 165 LYS A O 1
ATOM 1364 N N . ALA A 1 178 ? 10.708 12.793 6.418 1.00 10.28 166 ALA A N 1
ATOM 1365 C CA . ALA A 1 178 ? 12.111 12.945 6.731 1.00 9.95 166 ALA A CA 1
ATOM 1366 C C . ALA A 1 178 ? 12.387 13.412 8.161 1.00 9.36 166 ALA A C 1
ATOM 1367 O O . ALA A 1 178 ? 13.447 14.017 8.412 1.00 10.15 166 ALA A O 1
ATOM 1377 N N . ASP A 1 180 ? 13.207 11.262 10.169 1.00 8.81 168 ASP A N 1
ATOM 1378 C CA . ASP A 1 180 ? 14.408 10.480 10.098 1.00 9.87 168 ASP A CA 1
ATOM 1379 C C . ASP A 1 180 ? 15.223 11.047 8.933 1.00 9.94 168 ASP A C 1
ATOM 1380 O O . ASP A 1 180 ? 14.910 10.758 7.754 1.00 10.55 168 ASP A O 1
ATOM 1385 N N . ASP A 1 181 ? 16.269 11.864 9.163 1.00 8.92 169 ASP A N 1
ATOM 1386 C CA . ASP A 1 181 ? 16.796 12.284 10.470 1.00 8.93 169 ASP A CA 1
ATOM 1387 C C . ASP A 1 181 ? 16.944 13.809 10.471 1.00 8.77 169 ASP A C 1
ATOM 1388 O O . ASP A 1 181 ? 17.823 14.353 11.148 1.00 9.10 169 ASP A O 1
ATOM 1393 N N . ARG A 1 182 ? 16.037 14.505 9.778 1.00 8.92 170 ARG A N 1
ATOM 1394 C CA . ARG A 1 182 ? 16.051 15.959 9.815 1.00 7.86 170 ARG A CA 1
ATOM 1395 C C . ARG A 1 182 ? 15.703 16.447 11.215 1.00 8.16 170 ARG A C 1
ATOM 1396 O O . ARG A 1 182 ? 16.066 17.571 11.581 1.00 8.92 170 ARG A O 1
ATOM 1404 N N . ILE A 1 183 ? 14.969 15.659 12.008 1.00 8.16 171 ILE A N 1
ATOM 1405 C CA . ILE A 1 183 ? 14.740 16.056 13.381 1.00 8.68 171 ILE A CA 1
ATOM 1406 C C . ILE A 1 183 ? 16.040 16.047 14.207 1.00 8.62 171 ILE A C 1
ATOM 1407 O O . ILE A 1 183 ? 16.274 16.944 15.031 1.00 8.95 171 ILE A O 1
ATOM 1412 N N . GLY A 1 184 ? 16.895 15.065 13.941 1.00 8.57 172 GLY A N 1
ATOM 1413 C CA . GLY A 1 184 ? 18.199 15.060 14.587 1.00 8.61 172 GLY A CA 1
ATOM 1414 C C . GLY A 1 184 ? 19.053 16.246 14.124 1.00 8.17 172 GLY A C 1
ATOM 1415 O O . GLY A 1 184 ? 19.747 16.872 14.919 1.00 8.66 172 GLY A O 1
ATOM 1416 N N . CYS A 1 185 ? 18.978 16.591 12.844 1.00 8.57 173 CYS A N 1
ATOM 1417 C CA . CYS A 1 185 ? 19.686 17.749 12.332 1.00 8.28 173 CYS A CA 1
ATOM 1418 C C . CYS A 1 185 ? 19.194 19.006 13.039 1.00 8.05 173 CYS A C 1
ATOM 1419 O O . CYS A 1 185 ? 20.007 19.866 13.410 1.00 9.73 173 CYS A O 1
ATOM 1422 N N . ALA A 1 186 ? 17.873 19.110 13.245 1.00 8.50 174 ALA A N 1
ATOM 1423 C CA . ALA A 1 186 ? 17.310 20.300 13.903 1.00 8.42 174 ALA A CA 1
ATOM 1424 C C . ALA A 1 186 ? 17.794 20.375 15.350 1.00 8.37 174 ALA A C 1
ATOM 1425 O O . ALA A 1 186 ? 18.131 21.468 15.822 1.00 9.44 174 ALA A O 1
ATOM 1427 N N . VAL A 1 187 ? 17.852 19.238 16.046 1.00 8.35 175 VAL A N 1
ATOM 1428 C CA . VAL A 1 187 ? 18.357 19.216 17.420 1.00 9.11 175 VAL A CA 1
ATOM 1429 C C . VAL A 1 187 ? 19.781 19.769 17.462 1.00 8.62 175 VAL A C 1
ATOM 1430 O O . VAL A 1 187 ? 20.117 20.636 18.294 1.00 8.98 175 VAL A O 1
ATOM 1434 N N . ILE A 1 188 ? 20.641 19.286 16.571 1.00 8.24 176 ILE A N 1
ATOM 1435 C CA . ILE A 1 188 ? 22.058 19.741 16.566 1.00 8.99 176 ILE A CA 1
ATOM 1436 C C . ILE A 1 188 ? 22.153 21.222 16.265 1.00 8.34 176 ILE A C 1
ATOM 1437 O O . ILE A 1 188 ? 22.902 21.943 16.929 1.00 9.42 176 ILE A O 1
ATOM 1442 N N . VAL A 1 189 ? 21.414 21.686 15.261 1.00 9.07 177 VAL A N 1
ATOM 1443 C CA . VAL A 1 189 ? 21.421 23.131 14.948 1.00 9.35 177 VAL A CA 1
ATOM 1444 C C . VAL A 1 189 ? 21.003 23.924 16.146 1.00 9.71 177 VAL A C 1
ATOM 1445 O O . VAL A 1 189 ? 21.656 24.925 16.470 1.00 10.99 177 VAL A O 1
ATOM 1449 N N . GLU A 1 190 ? 19.914 23.535 16.817 1.00 9.70 178 GLU A N 1
ATOM 1450 C CA . GLU A 1 190 ? 19.450 24.258 17.962 1.00 11.66 178 GLU A CA 1
ATOM 1451 C C . GLU A 1 190 ? 20.455 24.260 19.105 1.00 10.97 178 GLU A C 1
ATOM 1452 O O . GLU A 1 190 ? 20.695 25.304 19.727 1.00 11.46 178 GLU A O 1
ATOM 1458 N N . VAL A 1 191 ? 21.119 23.132 19.337 1.00 10.33 179 VAL A N 1
ATOM 1459 C CA . VAL A 1 191 ? 22.164 23.094 20.339 1.00 10.09 179 VAL A CA 1
ATOM 1460 C C . VAL A 1 191 ? 23.248 24.103 19.981 1.00 10.05 179 VAL A C 1
ATOM 1461 O O . VAL A 1 191 ? 23.676 24.864 20.879 1.00 12.24 179 VAL A O 1
ATOM 1465 N N . PHE A 1 192 ? 23.700 24.126 18.732 1.00 10.79 180 PHE A N 1
ATOM 1466 C CA . PHE A 1 192 ? 24.738 25.095 18.341 1.00 11.49 180 PHE A CA 1
ATOM 1467 C C . PHE A 1 192 ? 24.298 26.529 18.511 1.00 12.80 180 PHE A C 1
ATOM 1468 O O . PHE A 1 192 ? 25.113 27.370 18.857 1.00 15.11 180 PHE A O 1
ATOM 1476 N N . LYS A 1 193 ? 23.035 26.818 18.291 1.00 12.42 181 LYS A N 1
ATOM 1477 C CA . LYS A 1 193 ? 22.552 28.189 18.480 1.00 14.16 181 LYS A CA 1
ATOM 1478 C C . LYS A 1 193 ? 22.500 28.615 19.931 1.00 15.17 181 LYS A C 1
ATOM 1479 O O . LYS A 1 193 ? 22.720 29.805 20.229 1.00 17.49 181 LYS A O 1
ATOM 1485 N N . ARG A 1 194 ? 22.242 27.694 20.843 1.00 15.90 182 ARG A N 1
ATOM 1486 C CA . ARG A 1 194 ? 22.001 28.013 22.239 1.00 17.90 182 ARG A CA 1
ATOM 1487 C C . ARG A 1 194 ? 23.189 27.792 23.153 1.00 18.35 182 ARG A C 1
ATOM 1488 O O . ARG A 1 194 ? 23.259 28.387 24.240 1.00 21.46 182 ARG A O 1
ATOM 1496 N N . ILE A 1 195 ? 24.123 26.928 22.772 1.00 16.56 183 ILE A N 1
ATOM 1497 C CA . ILE A 1 195 ? 25.095 26.497 23.732 1.00 16.53 183 ILE A CA 1
ATOM 1498 C C . ILE A 1 195 ? 26.260 27.453 23.852 1.00 17.82 183 ILE A C 1
ATOM 1499 O O . ILE A 1 195 ? 26.714 28.026 22.873 1.00 17.56 183 ILE A O 1
ATOM 1504 N N . LYS A 1 196 ? 26.775 27.538 25.064 1.00 19.47 184 LYS A N 1
ATOM 1505 C CA . LYS A 1 196 ? 28.130 28.059 25.315 1.00 20.94 184 LYS A CA 1
ATOM 1506 C C . LYS A 1 196 ? 28.921 26.789 25.726 1.00 20.00 184 LYS A C 1
ATOM 1507 O O . LYS A 1 196 ? 28.808 26.330 26.822 1.00 19.73 184 LYS A O 1
ATOM 1510 N N . PRO A 1 197 ? 29.658 26.179 24.782 1.00 20.36 185 PRO A N 1
ATOM 1511 C CA . PRO A 1 197 ? 30.146 24.821 25.078 1.00 19.17 185 PRO A CA 1
ATOM 1512 C C . PRO A 1 197 ? 31.337 24.820 26.024 1.00 18.71 185 PRO A C 1
ATOM 1513 O O . PRO A 1 197 ? 32.195 25.704 25.941 1.00 20.22 185 PRO A O 1
ATOM 1517 N N . ALA A 1 198 ? 31.383 23.833 26.901 1.00 17.56 186 ALA A N 1
ATOM 1518 C CA . ALA A 1 198 ? 32.536 23.635 27.768 1.00 18.31 186 ALA A CA 1
ATOM 1519 C C . ALA A 1 198 ? 33.552 22.723 27.082 1.00 18.07 186 ALA A C 1
ATOM 1520 O O . ALA A 1 198 ? 34.672 22.524 27.580 1.00 19.79 186 ALA A O 1
ATOM 1522 N N . VAL A 1 199 ? 33.152 22.201 25.933 1.00 16.04 187 VAL A N 1
ATOM 1523 C CA . VAL A 1 199 ? 33.913 21.318 25.078 1.00 15.91 187 VAL A CA 1
ATOM 1524 C C . VAL A 1 199 ? 34.195 22.012 23.755 1.00 14.53 187 VAL A C 1
ATOM 1525 O O . VAL A 1 199 ? 33.681 23.102 23.515 1.00 15.22 187 VAL A O 1
ATOM 1529 N N . THR A 1 200 ? 35.024 21.412 22.923 1.00 13.60 188 THR A N 1
ATOM 1530 C CA . THR A 1 200 ? 35.056 21.774 21.517 1.00 13.41 188 THR A CA 1
ATOM 1531 C C . THR A 1 200 ? 33.984 20.859 20.909 1.00 12.21 188 THR A C 1
ATOM 1532 O O . THR A 1 200 ? 34.089 19.638 20.961 1.00 13.39 188 THR A O 1
ATOM 1536 N N . LEU A 1 201 ? 32.940 21.478 20.386 1.00 11.29 189 LEU A N 1
ATOM 1537 C CA . LEU A 1 201 ? 31.762 20.768 19.866 1.00 11.03 189 LEU A CA 1
ATOM 1538 C C . LEU A 1 201 ? 31.831 20.705 18.368 1.00 10.60 189 LEU A C 1
ATOM 1539 O O . LEU A 1 201 ? 31.969 21.715 17.663 1.00 11.35 189 LEU A O 1
ATOM 1544 N N . TYR A 1 202 ? 31.683 19.480 17.879 1.00 10.39 190 TYR A N 1
ATOM 1545 C CA . TYR A 1 202 ? 31.611 19.208 16.444 1.00 10.99 190 TYR A CA 1
ATOM 1546 C C . TYR A 1 202 ? 30.205 18.730 16.082 1.00 11.04 190 TYR A C 1
ATOM 1547 O O . TYR A 1 202 ? 29.665 17.800 16.714 1.00 13.06 190 TYR A O 1
ATOM 1556 N N . GLY A 1 203 ? 29.624 19.378 15.101 1.00 10.53 191 GLY A N 1
ATOM 1557 C CA . GLY A 1 203 ? 28.341 18.929 14.558 1.00 10.64 191 GLY A CA 1
ATOM 1558 C C . GLY A 1 203 ? 28.586 18.306 13.216 1.00 10.55 191 GLY A C 1
ATOM 1559 O O . GLY A 1 203 ? 29.217 18.895 12.338 1.00 12.00 191 GLY A O 1
ATOM 1560 N N . VAL A 1 204 ? 28.219 17.036 13.124 1.00 10.28 192 VAL A N 1
ATOM 1561 C CA . VAL A 1 204 ? 28.360 16.318 11.885 1.00 11.48 192 VAL A CA 1
ATOM 1562 C C . VAL A 1 204 ? 26.982 16.006 11.306 1.00 11.07 192 VAL A C 1
ATOM 1563 O O . VAL A 1 204 ? 26.115 15.479 12.002 1.00 11.67 192 VAL A O 1
ATOM 1567 N N . PHE A 1 205 ? 26.778 16.445 10.070 1.00 10.96 193 PHE A N 1
ATOM 1568 C CA . PHE A 1 205 ? 25.555 16.234 9.360 1.00 11.86 193 PHE A CA 1
ATOM 1569 C C . PHE A 1 205 ? 25.944 15.286 8.224 1.00 11.34 193 PHE A C 1
ATOM 1570 O O . PHE A 1 205 ? 26.545 15.676 7.232 1.00 11.05 193 PHE A O 1
ATOM 1578 N N . SER A 1 206 ? 25.715 13.994 8.500 1.00 11.05 194 SER A N 1
ATOM 1579 C CA . SER A 1 206 ? 26.362 12.923 7.750 1.00 11.90 194 SER A CA 1
ATOM 1580 C C . SER A 1 206 ? 25.502 12.280 6.694 1.00 12.75 194 SER A C 1
ATOM 1581 O O . SER A 1 206 ? 24.274 12.316 6.772 1.00 13.02 194 SER A O 1
ATOM 1584 N N . VAL A 1 207 ? 26.151 11.705 5.713 1.00 13.63 195 VAL A N 1
ATOM 1585 C CA . VAL A 1 207 ? 25.454 10.931 4.693 1.00 15.44 195 VAL A CA 1
ATOM 1586 C C . VAL A 1 207 ? 25.425 9.508 5.229 1.00 18.11 195 VAL A C 1
ATOM 1587 O O . VAL A 1 207 ? 26.344 9.043 5.848 1.00 20.79 195 VAL A O 1
ATOM 1591 N N . GLN A 1 208 ? 24.348 8.812 5.049 1.00 22.91 196 GLN A N 1
ATOM 1592 C CA . GLN A 1 208 ? 24.344 7.447 5.594 1.00 26.55 196 GLN A CA 1
ATOM 1593 C C . GLN A 1 208 ? 25.298 6.538 4.816 1.00 26.27 196 GLN A C 1
ATOM 1594 O O . GLN A 1 208 ? 25.702 6.767 3.697 1.00 26.07 196 GLN A O 1
ATOM 1600 N N . GLU A 1 209 ? 25.733 5.542 5.516 1.00 28.05 197 GLU A N 1
ATOM 1601 C CA A GLU A 1 209 ? 26.754 4.656 4.985 0.50 28.39 197 GLU A CA 1
ATOM 1602 C CA B GLU A 1 209 ? 26.752 4.642 5.042 0.50 27.80 197 GLU A CA 1
ATOM 1603 C C . GLU A 1 209 ? 26.113 3.360 4.524 1.00 27.92 197 GLU A C 1
ATOM 1604 O O . GLU A 1 209 ? 25.500 2.631 5.297 1.00 28.90 197 GLU A O 1
ATOM 1615 N N . GLU A 1 210 ? 26.212 3.124 3.224 1.00 27.19 198 GLU A N 1
ATOM 1616 C CA . GLU A 1 210 ? 25.673 1.897 2.659 1.00 27.22 198 GLU A CA 1
ATOM 1617 C C . GLU A 1 210 ? 26.442 0.707 3.194 1.00 25.88 198 GLU A C 1
ATOM 1618 O O . GLU A 1 210 ? 27.680 0.725 3.247 1.00 24.88 198 GLU A O 1
ATOM 1624 N N . VAL A 1 211 ? 25.707 -0.338 3.562 1.00 25.53 199 VAL A N 1
ATOM 1625 C CA . VAL A 1 211 ? 26.303 -1.610 3.947 1.00 25.48 199 VAL A CA 1
ATOM 1626 C C . VAL A 1 211 ? 27.052 -2.137 2.728 1.00 24.07 199 VAL A C 1
ATOM 1627 O O . VAL A 1 211 ? 26.490 -2.253 1.635 1.00 23.64 199 VAL A O 1
ATOM 1631 N N . GLY A 1 212 ? 28.330 -2.397 2.930 1.00 22.23 200 GLY A N 1
ATOM 1632 C CA . GLY A 1 212 ? 29.208 -2.849 1.864 1.00 20.90 200 GLY A CA 1
ATOM 1633 C C . GLY A 1 212 ? 30.181 -1.813 1.416 1.00 18.80 200 GLY A C 1
ATOM 1634 O O . GLY A 1 212 ? 31.106 -2.110 0.672 1.00 18.06 200 GLY A O 1
ATOM 1635 N N . LEU A 1 213 ? 30.013 -0.572 1.886 1.00 18.15 201 LEU A N 1
ATOM 1636 C CA . LEU A 1 213 ? 30.924 0.532 1.522 1.00 17.61 201 LEU A CA 1
ATOM 1637 C C . LEU A 1 213 ? 31.684 1.044 2.757 1.00 18.93 201 LEU A C 1
ATOM 1638 O O . LEU A 1 213 ? 31.248 0.837 3.874 1.00 20.97 201 LEU A O 1
ATOM 1643 N N . VAL A 1 214 ? 32.799 1.722 2.514 1.00 19.91 202 VAL A N 1
ATOM 1644 C CA . VAL A 1 214 ? 33.551 2.364 3.595 1.00 21.52 202 VAL A CA 1
ATOM 1645 C C . VAL A 1 214 ? 32.863 3.708 3.918 1.00 22.23 202 VAL A C 1
ATOM 1646 O O . VAL A 1 214 ? 32.667 4.558 3.033 1.00 25.49 202 VAL A O 1
ATOM 1650 N N . GLY A 1 215 ? 32.524 3.880 5.185 1.00 22.60 203 GLY A N 1
ATOM 1651 C CA . GLY A 1 215 ? 31.994 5.163 5.681 1.00 22.31 203 GLY A CA 1
ATOM 1652 C C . GLY A 1 215 ? 33.060 5.895 6.492 1.00 22.50 203 GLY A C 1
ATOM 1653 O O . GLY A 1 215 ? 34.208 5.429 6.667 1.00 24.59 203 GLY A O 1
ATOM 1654 N N . ALA A 1 216 ? 32.700 7.057 6.998 1.00 21.46 204 ALA A N 1
ATOM 1655 C CA . ALA A 1 216 ? 33.619 7.877 7.736 1.00 21.03 204 ALA A CA 1
ATOM 1656 C C . ALA A 1 216 ? 33.288 7.923 9.204 1.00 20.29 204 ALA A C 1
ATOM 1657 O O . ALA A 1 216 ? 34.074 8.476 9.982 1.00 20.35 204 ALA A O 1
ATOM 1659 N N . SER A 1 217 ? 32.145 7.388 9.626 1.00 19.44 205 SER A N 1
ATOM 1660 C CA . SER A 1 217 ? 31.747 7.561 11.037 1.00 20.32 205 SER A CA 1
ATOM 1661 C C . SER A 1 217 ? 32.673 6.849 12.017 1.00 22.25 205 SER A C 1
ATOM 1662 O O . SER A 1 217 ? 32.950 7.365 13.109 1.00 21.75 205 SER A O 1
ATOM 1665 N N . VAL A 1 218 ? 33.167 5.680 11.651 1.00 23.61 206 VAL A N 1
ATOM 1666 C CA . VAL A 1 218 ? 34.072 4.959 12.586 1.00 25.65 206 VAL A CA 1
ATOM 1667 C C . VAL A 1 218 ? 35.337 5.766 12.876 1.00 25.73 206 VAL A C 1
ATOM 1668 O O . VAL A 1 218 ? 35.787 5.851 14.034 1.00 26.87 206 VAL A O 1
ATOM 1672 N N . ALA A 1 219 ? 35.883 6.415 11.856 1.00 25.74 207 ALA A N 1
ATOM 1673 C CA . ALA A 1 219 ? 37.059 7.244 12.056 1.00 25.49 207 ALA A CA 1
ATOM 1674 C C . ALA A 1 219 ? 36.706 8.632 12.585 1.00 24.76 207 ALA A C 1
ATOM 1675 O O . ALA A 1 219 ? 37.549 9.515 12.613 1.00 25.74 207 ALA A O 1
ATOM 1677 N N . GLY A 1 220 ? 35.444 8.839 13.001 1.00 22.26 208 GLY A N 1
ATOM 1678 C CA . GLY A 1 220 ? 35.056 10.123 13.550 1.00 21.07 208 GLY A CA 1
ATOM 1679 C C . GLY A 1 220 ? 35.097 11.252 12.557 1.00 19.65 208 GLY A C 1
ATOM 1680 O O . GLY A 1 220 ? 35.251 12.419 12.943 1.00 19.97 208 GLY A O 1
ATOM 1681 N N . TYR A 1 221 ? 34.923 10.932 11.275 1.00 19.60 209 TYR A N 1
ATOM 1682 C CA . TYR A 1 221 ? 34.894 11.935 10.241 1.00 20.26 209 TYR A CA 1
ATOM 1683 C C . TYR A 1 221 ? 36.188 12.752 10.208 1.00 20.94 209 TYR A C 1
ATOM 1684 O O . TYR A 1 221 ? 36.187 13.927 9.865 1.00 22.46 209 TYR A O 1
ATOM 1693 N N . GLY A 1 222 ? 37.263 12.105 10.660 1.00 21.72 210 GLY A N 1
ATOM 1694 C CA . GLY A 1 222 ? 38.570 12.765 10.747 1.00 22.38 210 GLY A CA 1
ATOM 1695 C C . GLY A 1 222 ? 38.728 13.707 11.939 1.00 21.81 210 GLY A C 1
ATOM 1696 O O . GLY A 1 222 ? 39.729 14.414 12.043 1.00 23.75 210 GLY A O 1
ATOM 1697 N N . VAL A 1 223 ? 37.758 13.717 12.842 1.00 19.45 211 VAL A N 1
ATOM 1698 C CA . VAL A 1 223 ? 37.832 14.525 14.038 1.00 19.39 211 VAL A CA 1
ATOM 1699 C C . VAL A 1 223 ? 38.401 13.647 15.138 1.00 19.73 211 VAL A C 1
ATOM 1700 O O . VAL A 1 223 ? 37.883 12.584 15.416 1.00 18.86 211 VAL A O 1
ATOM 1704 N N . PRO A 1 224 ? 39.449 14.107 15.829 1.00 20.97 212 PRO A N 1
ATOM 1705 C CA . PRO A 1 224 ? 39.996 13.286 16.924 1.00 20.71 212 PRO A CA 1
ATOM 1706 C C . PRO A 1 224 ? 39.227 13.464 18.234 1.00 20.53 212 PRO A C 1
ATOM 1707 O O . PRO A 1 224 ? 39.725 13.996 19.241 1.00 22.05 212 PRO A O 1
ATOM 1711 N N . ALA A 1 225 ? 37.985 12.996 18.217 1.00 19.00 213 ALA A N 1
ATOM 1712 C CA . ALA A 1 225 ? 37.048 13.230 19.298 1.00 17.66 213 ALA A CA 1
ATOM 1713 C C . ALA A 1 225 ? 37.235 12.300 20.474 1.00 16.24 213 ALA A C 1
ATOM 1714 O O . ALA A 1 225 ? 37.706 11.150 20.312 1.00 17.82 213 ALA A O 1
ATOM 1716 N N . ASP A 1 226 ? 36.816 12.790 21.633 1.00 14.82 214 ASP A N 1
ATOM 1717 C CA . ASP A 1 226 ? 36.758 11.998 22.843 1.00 15.34 214 ASP A CA 1
ATOM 1718 C C . ASP A 1 226 ? 35.450 11.234 23.008 1.00 14.67 214 ASP A C 1
ATOM 1719 O O . ASP A 1 226 ? 35.396 10.193 23.663 1.00 15.19 214 ASP A O 1
ATOM 1724 N N . GLU A 1 227 ? 34.380 11.763 22.410 1.00 13.60 215 GLU A N 1
ATOM 1725 C CA . GLU A 1 227 ? 33.045 11.158 22.508 1.00 14.05 215 GLU A CA 1
ATOM 1726 C C . GLU A 1 227 ? 32.303 11.482 21.212 1.00 12.47 215 GLU A C 1
ATOM 1727 O O . GLU A 1 227 ? 32.490 12.554 20.636 1.00 12.12 215 GLU A O 1
ATOM 1733 N N . ALA A 1 228 ? 31.406 10.593 20.795 1.00 11.41 216 ALA A N 1
ATOM 1734 C CA . ALA A 1 228 ? 30.553 10.792 19.623 1.00 12.22 216 ALA A CA 1
ATOM 1735 C C . ALA A 1 228 ? 29.140 10.362 19.979 1.00 11.96 216 ALA A C 1
ATOM 1736 O O . ALA A 1 228 ? 28.928 9.231 20.392 1.00 14.22 216 ALA A O 1
ATOM 1738 N N . ILE A 1 229 ? 28.183 11.274 19.824 1.00 10.22 217 ILE A N 1
ATOM 1739 C CA . ILE A 1 229 ? 26.796 11.010 20.195 1.00 11.06 217 ILE A CA 1
ATOM 1740 C C . ILE A 1 229 ? 25.964 11.135 18.943 1.00 8.66 217 ILE A C 1
ATOM 1741 O O . ILE A 1 229 ? 25.885 12.188 18.326 1.00 10.64 217 ILE A O 1
ATOM 1746 N N . ALA A 1 230 ? 25.338 10.029 18.543 1.00 9.35 218 ALA A N 1
ATOM 1747 C CA . ALA A 1 230 ? 24.435 10.030 17.388 1.00 9.28 218 ALA A CA 1
ATOM 1748 C C . ALA A 1 230 ? 23.092 10.566 17.826 1.00 10.07 218 ALA A C 1
ATOM 1749 O O . ALA A 1 230 ? 22.596 10.184 18.892 1.00 10.14 218 ALA A O 1
ATOM 1751 N N . ILE A 1 231 ? 22.494 11.458 17.029 1.00 9.02 219 ILE A N 1
ATOM 1752 C CA . ILE A 1 231 ? 21.180 12.004 17.291 1.00 9.19 219 ILE A CA 1
ATOM 1753 C C . ILE A 1 231 ? 20.300 11.466 16.173 1.00 9.58 219 ILE A C 1
ATOM 1754 O O . ILE A 1 231 ? 20.432 11.882 15.008 1.00 10.31 219 ILE A O 1
ATOM 1759 N N . ASP A 1 232 ? 19.481 10.489 16.523 1.00 9.17 220 ASP A N 1
ATOM 1760 C CA . ASP A 1 232 ? 18.723 9.722 15.559 1.00 9.86 220 ASP A CA 1
ATOM 1761 C C . ASP A 1 232 ? 17.238 9.728 15.894 1.00 9.14 220 ASP A C 1
ATOM 1762 O O . ASP A 1 232 ? 16.816 10.328 16.871 1.00 9.76 220 ASP A O 1
ATOM 1767 N N . VAL A 1 233 ? 16.459 9.010 15.087 1.00 9.69 221 VAL A N 1
ATOM 1768 C CA . VAL A 1 233 ? 15.085 8.692 15.437 1.00 9.75 221 VAL A CA 1
ATOM 1769 C C . VAL A 1 233 ? 15.013 7.218 15.906 1.00 9.53 221 VAL A C 1
ATOM 1770 O O . VAL A 1 233 ? 15.827 6.414 15.514 1.00 12.16 221 VAL A O 1
ATOM 1774 N N . THR A 1 234 ? 14.018 6.903 16.717 1.00 9.71 222 THR A N 1
ATOM 1775 C CA . THR A 1 234 ? 13.700 5.517 17.031 1.00 9.79 222 THR A CA 1
ATOM 1776 C C . THR A 1 234 ? 12.188 5.340 16.897 1.00 10.61 222 THR A C 1
ATOM 1777 O O . THR A 1 234 ? 11.423 6.241 17.147 1.00 10.96 222 THR A O 1
ATOM 1781 N N . ASP A 1 235 ? 11.769 4.149 16.496 1.00 12.49 223 ASP A N 1
ATOM 1782 C CA . ASP A 1 235 ? 10.338 3.873 16.328 1.00 13.63 223 ASP A CA 1
ATOM 1783 C C . ASP A 1 235 ? 9.592 3.990 17.644 1.00 13.12 223 ASP A C 1
ATOM 1784 O O . ASP A 1 235 ? 9.987 3.403 18.687 1.00 13.98 223 ASP A O 1
ATOM 1789 N N . SER A 1 236 ? 8.520 4.739 17.628 1.00 12.15 224 SER A N 1
ATOM 1790 C CA . SER A 1 236 ? 7.606 4.880 18.764 1.00 13.28 224 SER A CA 1
ATOM 1791 C C . SER A 1 236 ? 6.536 3.812 18.661 1.00 14.41 224 SER A C 1
ATOM 1792 O O . SER A 1 236 ? 5.646 3.924 17.812 1.00 16.68 224 SER A O 1
ATOM 1795 N N . ALA A 1 237 ? 6.655 2.801 19.493 1.00 13.98 225 ALA A N 1
ATOM 1796 C CA . ALA A 1 237 ? 5.798 1.617 19.474 1.00 14.69 225 ALA A CA 1
ATOM 1797 C C . ALA A 1 237 ? 4.648 1.792 20.454 1.00 15.09 225 ALA A C 1
ATOM 1798 O O . ALA A 1 237 ? 4.472 1.005 21.395 1.00 17.54 225 ALA A O 1
ATOM 1800 N N . ASP A 1 238 ? 3.845 2.829 20.232 1.00 12.97 226 ASP A N 1
ATOM 1801 C CA . ASP A 1 238 ? 2.765 3.193 21.146 1.00 13.83 226 ASP A CA 1
ATOM 1802 C C . ASP A 1 238 ? 1.450 3.382 20.370 1.00 14.38 226 ASP A C 1
ATOM 1803 O O . ASP A 1 238 ? 0.549 4.094 20.789 1.00 16.54 226 ASP A O 1
ATOM 1808 N N . THR A 1 239 ? 1.370 2.656 19.267 1.00 13.69 227 THR A N 1
ATOM 1809 C CA . THR A 1 239 ? 0.195 2.654 18.383 1.00 15.56 227 THR A CA 1
ATOM 1810 C C . THR A 1 239 ? -0.624 1.377 18.624 1.00 16.72 227 THR A C 1
ATOM 1811 O O . THR A 1 239 ? -0.184 0.485 19.319 1.00 18.18 227 THR A O 1
ATOM 1815 N N . PRO A 1 240 ? -1.836 1.295 18.074 1.00 16.47 228 PRO A N 1
ATOM 1816 C CA . PRO A 1 240 ? -2.715 0.192 18.434 1.00 18.32 228 PRO A CA 1
ATOM 1817 C C . PRO A 1 240 ? -2.140 -1.169 18.226 1.00 22.07 228 PRO A C 1
ATOM 1818 O O . PRO A 1 240 ? -1.507 -1.400 17.220 1.00 19.47 228 PRO A O 1
ATOM 1822 N N . LYS A 1 241 ? -2.375 -2.016 19.248 1.00 26.86 229 LYS A N 1
ATOM 1823 C CA . LYS A 1 241 ? -1.927 -3.401 19.395 1.00 31.77 229 LYS A CA 1
ATOM 1824 C C . LYS A 1 241 ? -0.423 -3.633 19.515 1.00 36.42 229 LYS A C 1
ATOM 1825 O O . LYS A 1 241 ? -0.005 -4.663 20.047 1.00 36.73 229 LYS A O 1
ATOM 1831 N N . ALA A 1 242 ? 0.388 -2.679 19.052 1.00 41.54 230 ALA A N 1
ATOM 1832 C CA . ALA A 1 242 ? 1.833 -2.749 19.202 1.00 45.42 230 ALA A CA 1
ATOM 1833 C C . ALA A 1 242 ? 1.987 -2.074 20.530 1.00 48.50 230 ALA A C 1
ATOM 1834 O O . ALA A 1 242 ? 2.430 -0.924 20.606 1.00 49.55 230 ALA A O 1
ATOM 1836 N N . ILE A 1 243 ? 1.540 -2.786 21.564 1.00 51.32 231 ILE A N 1
ATOM 1837 C CA . ILE A 1 243 ? 1.490 -2.281 22.915 1.00 53.23 231 ILE A CA 1
ATOM 1838 C C . ILE A 1 243 ? 2.254 -3.256 23.798 1.00 54.35 231 ILE A C 1
ATOM 1839 O O . ILE A 1 243 ? 1.727 -4.308 24.178 1.00 55.21 231 ILE A O 1
ATOM 1841 N N . LYS A 1 244 ? 3.511 -2.922 24.088 1.00 54.56 232 LYS A N 1
ATOM 1842 C CA . LYS A 1 244 ? 4.342 -3.755 24.944 1.00 54.41 232 LYS A CA 1
ATOM 1843 C C . LYS A 1 244 ? 4.910 -2.907 26.064 1.00 52.64 232 LYS A C 1
ATOM 1844 O O . LYS A 1 244 ? 5.093 -1.689 25.908 1.00 53.03 232 LYS A O 1
ATOM 1850 N N . ARG A 1 245 ? 5.185 -3.547 27.199 1.00 50.10 233 ARG A N 1
ATOM 1851 C CA . ARG A 1 245 ? 5.922 -2.869 28.260 1.00 47.39 233 ARG A CA 1
ATOM 1852 C C . ARG A 1 245 ? 7.298 -2.542 27.717 1.00 42.40 233 ARG A C 1
ATOM 1853 O O . ARG A 1 245 ? 7.815 -3.222 26.818 1.00 41.49 233 ARG A O 1
ATOM 1861 N N . HIS A 1 246 ? 7.889 -1.491 28.267 1.00 36.97 234 HIS A N 1
ATOM 1862 C CA . HIS A 1 246 ? 9.224 -1.078 27.874 1.00 33.27 234 HIS A CA 1
ATOM 1863 C C . HIS A 1 246 ? 9.315 -0.565 26.412 1.00 30.07 234 HIS A C 1
ATOM 1864 O O . HIS A 1 246 ? 10.376 -0.515 25.840 1.00 31.60 234 HIS A O 1
ATOM 1871 N N . ALA A 1 247 ? 8.202 -0.202 25.803 1.00 26.49 235 ALA A N 1
ATOM 1872 C CA . ALA A 1 247 ? 8.243 0.309 24.426 1.00 22.97 235 ALA A CA 1
ATOM 1873 C C . ALA A 1 247 ? 8.738 1.782 24.438 1.00 19.11 235 ALA A C 1
ATOM 1874 O O . ALA A 1 247 ? 8.458 2.506 25.383 1.00 20.04 235 ALA A O 1
ATOM 1884 N N . ARG A 1 249 ? 8.122 5.532 23.447 1.00 11.92 237 ARG A N 1
ATOM 1885 C CA . ARG A 1 249 ? 6.877 6.222 23.204 1.00 11.78 237 ARG A CA 1
ATOM 1886 C C . ARG A 1 249 ? 7.006 7.728 23.054 1.00 11.07 237 ARG A C 1
ATOM 1887 O O . ARG A 1 249 ? 7.879 8.375 23.642 1.00 11.06 237 ARG A O 1
ATOM 1895 N N . LEU A 1 250 ? 6.118 8.303 22.266 1.00 10.30 238 LEU A N 1
ATOM 1896 C CA . LEU A 1 250 ? 6.049 9.737 22.194 1.00 10.15 238 LEU A CA 1
ATOM 1897 C C . LEU A 1 250 ? 5.802 10.324 23.574 1.00 10.83 238 LEU A C 1
ATOM 1898 O O . LEU A 1 250 ? 5.033 9.791 24.367 1.00 11.75 238 LEU A O 1
ATOM 1903 N N . SER A 1 251 ? 6.433 11.476 23.816 1.00 11.59 239 SER A N 1
ATOM 1904 C CA . SER A 1 251 ? 6.343 12.209 25.067 1.00 12.45 239 SER A CA 1
ATOM 1905 C C . SER A 1 251 ? 6.998 11.550 26.273 1.00 12.04 239 SER A C 1
ATOM 1906 O O . SER A 1 251 ? 6.906 12.049 27.378 1.00 14.17 239 SER A O 1
ATOM 1909 N N . GLY A 1 252 ? 7.743 10.478 26.028 1.00 11.64 240 GLY A N 1
ATOM 1910 C CA . GLY A 1 252 ? 8.555 9.863 27.055 1.00 11.81 240 GLY A CA 1
ATOM 1911 C C . GLY A 1 252 ? 9.949 10.434 27.158 1.00 11.97 240 GLY A C 1
ATOM 1912 O O . GLY A 1 252 ? 10.707 10.036 28.029 1.00 12.15 240 GLY A O 1
ATOM 1913 N N . GLY A 1 253 ? 10.300 11.385 26.303 1.00 10.92 241 GLY A N 1
ATOM 1914 C CA . GLY A 1 253 ? 11.605 11.987 26.325 1.00 9.67 241 GLY A CA 1
ATOM 1915 C C . GLY A 1 253 ? 12.589 11.324 25.376 1.00 9.55 241 GLY A C 1
ATOM 1916 O O . GLY A 1 253 ? 12.305 10.286 24.749 1.00 9.68 241 GLY A O 1
ATOM 1917 N N . PRO A 1 254 ? 13.793 11.874 25.251 1.00 9.51 242 PRO A N 1
ATOM 1918 C CA . PRO A 1 254 ? 14.821 11.253 24.447 1.00 9.43 242 PRO A CA 1
ATOM 1919 C C . PRO A 1 254 ? 15.065 9.799 24.876 1.00 9.27 242 PRO A C 1
ATOM 1920 O O . PRO A 1 254 ? 15.148 9.519 26.076 1.00 10.01 242 PRO A O 1
ATOM 1924 N N . ALA A 1 255 ? 15.280 8.927 23.908 1.00 8.44 243 ALA A N 1
ATOM 1925 C CA . ALA A 1 255 ? 15.626 7.528 24.121 1.00 8.41 243 ALA A CA 1
ATOM 1926 C C . ALA A 1 255 ? 17.131 7.386 24.127 1.00 8.67 243 ALA A C 1
ATOM 1927 O O . ALA A 1 255 ? 17.792 7.776 23.157 1.00 9.31 243 ALA A O 1
ATOM 1929 N N . LEU A 1 256 ? 17.678 6.814 25.208 1.00 9.22 244 LEU A N 1
ATOM 1930 C CA . LEU A 1 256 ? 19.130 6.799 25.385 1.00 9.61 244 LEU A CA 1
ATOM 1931 C C . LEU A 1 256 ? 19.627 5.360 25.300 1.00 9.37 244 LEU A C 1
ATOM 1932 O O . LEU A 1 256 ? 19.053 4.454 25.925 1.00 10.45 244 LEU A O 1
ATOM 1937 N N . LYS A 1 257 ? 20.710 5.148 24.538 1.00 8.83 245 LYS A N 1
ATOM 1938 C CA . LYS A 1 257 ? 21.349 3.834 24.529 1.00 9.83 245 LYS A CA 1
ATOM 1939 C C . LYS A 1 257 ? 22.801 3.913 24.099 1.00 10.12 245 LYS A C 1
ATOM 1940 O O . LYS A 1 257 ? 23.330 5.007 23.782 1.00 10.84 245 LYS A O 1
ATOM 1946 N N . VAL A 1 258 ? 23.453 2.749 24.159 1.00 10.96 246 VAL A N 1
ATOM 1947 C CA . VAL A 1 258 ? 24.748 2.530 23.514 1.00 10.98 246 VAL A CA 1
ATOM 1948 C C . VAL A 1 258 ? 24.611 1.247 22.719 1.00 11.29 246 VAL A C 1
ATOM 1949 O O . VAL A 1 258 ? 23.554 0.631 22.705 1.00 12.62 246 VAL A O 1
ATOM 1953 N N . LYS A 1 259 ? 25.657 0.872 22.011 1.00 12.00 247 LYS A N 1
ATOM 1954 C CA . LYS A 1 259 ? 25.690 -0.433 21.372 1.00 12.16 247 LYS A CA 1
ATOM 1955 C C . LYS A 1 259 ? 25.785 -1.580 22.388 1.00 12.71 247 LYS A C 1
ATOM 1956 O O . LYS A 1 259 ? 26.345 -1.462 23.462 1.00 12.44 247 LYS A O 1
ATOM 1962 N N . ASP A 1 260 ? 25.254 -2.724 22.026 1.00 12.66 248 ASP A N 1
ATOM 1963 C CA . ASP A 1 260 ? 25.449 -3.936 22.825 1.00 13.26 248 ASP A CA 1
ATOM 1964 C C . ASP A 1 260 ? 26.938 -4.166 22.930 1.00 13.26 248 ASP A C 1
ATOM 1965 O O . ASP A 1 260 ? 27.700 -3.875 21.997 1.00 13.87 248 ASP A O 1
ATOM 1970 N N . ARG A 1 261 ? 27.366 -4.632 24.109 1.00 13.78 249 ARG A N 1
ATOM 1971 C CA . ARG A 1 261 ? 28.777 -4.915 24.405 1.00 15.49 249 ARG A CA 1
ATOM 1972 C C . ARG A 1 261 ? 29.680 -3.695 24.295 1.00 15.93 249 ARG A C 1
ATOM 1973 O O . ARG A 1 261 ? 30.857 -3.816 24.008 1.00 16.90 249 ARG A O 1
ATOM 1981 N N . ALA A 1 262 ? 29.115 -2.520 24.561 1.00 15.74 250 ALA A N 1
ATOM 1982 C CA . ALA A 1 262 ? 29.864 -1.277 24.523 1.00 14.91 250 ALA A CA 1
ATOM 1983 C C . ALA A 1 262 ? 30.966 -1.277 25.546 1.00 15.32 250 ALA A C 1
ATOM 1984 O O . ALA A 1 262 ? 30.899 -1.945 26.597 1.00 16.87 250 ALA A O 1
ATOM 1986 N N . SER A 1 263 ? 31.951 -0.438 25.256 1.00 14.21 251 SER A N 1
ATOM 1987 C CA . SER A 1 263 ? 33.078 -0.250 26.154 1.00 15.07 251 SER A CA 1
ATOM 1988 C C . SER A 1 263 ? 32.653 0.482 27.423 1.00 14.88 251 SER A C 1
ATOM 1989 O O . SER A 1 263 ? 31.608 1.142 27.492 1.00 14.43 251 SER A O 1
ATOM 1992 N N . ILE A 1 264 ? 33.524 0.419 28.423 1.00 16.53 252 ILE A N 1
ATOM 1993 C CA . ILE A 1 264 ? 33.340 1.143 29.669 1.00 17.17 252 ILE A CA 1
ATOM 1994 C C . ILE A 1 264 ? 33.177 2.647 29.385 1.00 15.43 252 ILE A C 1
ATOM 1995 O O . ILE A 1 264 ? 32.288 3.300 29.947 1.00 15.11 252 ILE A O 1
ATOM 2000 N N . SER A 1 265 ? 33.978 3.172 28.459 1.00 14.28 253 SER A N 1
ATOM 2001 C CA . SER A 1 265 ? 33.928 4.624 28.164 1.00 14.67 253 SER A CA 1
ATOM 2002 C C . SER A 1 265 ? 32.633 4.989 27.480 1.00 13.99 253 SER A C 1
ATOM 2003 O O . SER A 1 265 ? 32.077 6.045 27.790 1.00 14.39 253 SER A O 1
ATOM 2006 N N . SER A 1 266 ? 32.130 4.118 26.608 1.00 12.98 254 SER A N 1
ATOM 2007 C CA . SER A 1 266 ? 30.830 4.409 25.971 1.00 12.73 254 SER A CA 1
ATOM 2008 C C . SER A 1 266 ? 29.698 4.350 26.989 1.00 12.51 254 SER A C 1
ATOM 2009 O O . SER A 1 266 ? 28.824 5.227 27.029 1.00 11.49 254 SER A O 1
ATOM 2012 N N . LYS A 1 267 ? 29.723 3.329 27.843 1.00 12.60 255 LYS A N 1
ATOM 2013 C CA . LYS A 1 267 ? 28.716 3.210 28.900 1.00 12.84 255 LYS A CA 1
ATOM 2014 C C . LYS A 1 267 ? 28.744 4.430 29.857 1.00 13.34 255 LYS A C 1
ATOM 2015 O O . LYS A 1 267 ? 27.710 4.844 30.360 1.00 14.31 255 LYS A O 1
ATOM 2021 N N . ARG A 1 268 ? 29.913 5.012 30.065 1.00 13.79 256 ARG A N 1
ATOM 2022 C CA . ARG A 1 268 ? 30.033 6.193 30.894 1.00 14.52 256 ARG A CA 1
ATOM 2023 C C . ARG A 1 268 ? 29.287 7.365 30.309 1.00 13.20 256 ARG A C 1
ATOM 2024 O O . ARG A 1 268 ? 28.697 8.141 31.043 1.00 13.34 256 ARG A O 1
ATOM 2028 N N . ILE A 1 269 ? 29.295 7.482 28.994 1.00 12.24 257 ILE A N 1
ATOM 2029 C CA . ILE A 1 269 ? 28.564 8.588 28.363 1.00 11.15 257 ILE A CA 1
ATOM 2030 C C . ILE A 1 269 ? 27.070 8.406 28.682 1.00 10.75 257 ILE A C 1
ATOM 2031 O O . ILE A 1 269 ? 26.384 9.344 29.047 1.00 11.73 257 ILE A O 1
ATOM 2036 N N . LEU A 1 270 ? 26.569 7.193 28.470 1.00 10.93 258 LEU A N 1
ATOM 2037 C CA . LEU A 1 270 ? 25.168 6.906 28.795 1.00 11.27 258 LEU A CA 1
ATOM 2038 C C . LEU A 1 270 ? 24.817 7.215 30.260 1.00 11.17 258 LEU A C 1
ATOM 2039 O O . LEU A 1 270 ? 23.797 7.840 30.573 1.00 12.02 258 LEU A O 1
ATOM 2044 N N . GLU A 1 271 ? 25.669 6.748 31.181 1.00 11.89 259 GLU A N 1
ATOM 2045 C CA A GLU A 1 271 ? 25.451 6.995 32.606 0.50 12.29 259 GLU A CA 1
ATOM 2046 C CA B GLU A 1 271 ? 25.481 6.997 32.597 0.50 13.13 259 GLU A CA 1
ATOM 2047 C C . GLU A 1 271 ? 25.427 8.511 32.893 1.00 12.30 259 GLU A C 1
ATOM 2048 O O . GLU A 1 271 ? 24.627 8.990 33.703 1.00 12.75 259 GLU A O 1
ATOM 2059 N N . ASN A 1 272 ? 26.291 9.253 32.226 1.00 11.73 260 ASN A N 1
ATOM 2060 C CA . ASN A 1 272 ? 26.394 10.700 32.430 1.00 12.52 260 ASN A CA 1
ATOM 2061 C C . ASN A 1 272 ? 25.174 11.417 31.854 1.00 12.37 260 ASN A C 1
ATOM 2062 O O . ASN A 1 272 ? 24.668 12.369 32.464 1.00 13.25 260 ASN A O 1
ATOM 2067 N N . LEU A 1 273 ? 24.660 10.947 30.720 1.00 11.67 261 LEU A N 1
ATOM 2068 C CA . LEU A 1 273 ? 23.413 11.536 30.174 1.00 11.11 261 LEU A CA 1
ATOM 2069 C C . LEU A 1 273 ? 22.231 11.265 31.119 1.00 10.94 261 LEU A C 1
ATOM 2070 O O . LEU A 1 273 ? 21.398 12.153 31.401 1.00 11.38 261 LEU A O 1
ATOM 2075 N N . ILE A 1 274 ? 22.157 10.017 31.602 1.00 11.21 262 ILE A N 1
ATOM 2076 C CA . ILE A 1 274 ? 21.105 9.660 32.550 1.00 11.35 262 ILE A CA 1
ATOM 2077 C C . ILE A 1 274 ? 21.182 10.609 33.778 1.00 11.79 262 ILE A C 1
ATOM 2078 O O . ILE A 1 274 ? 20.179 11.080 34.264 1.00 12.58 262 ILE A O 1
ATOM 2083 N N . GLU A 1 275 ? 22.394 10.809 34.292 1.00 12.36 263 GLU A N 1
ATOM 2084 C CA . GLU A 1 275 ? 22.592 11.643 35.474 1.00 15.08 263 GLU A CA 1
ATOM 2085 C C . GLU A 1 275 ? 22.130 13.074 35.231 1.00 13.22 263 GLU A C 1
ATOM 2086 O O . GLU A 1 275 ? 21.468 13.647 36.075 1.00 13.92 263 GLU A O 1
ATOM 2092 N N . ILE A 1 276 ? 22.497 13.630 34.082 1.00 12.27 264 ILE A N 1
ATOM 2093 C CA . ILE A 1 276 ? 22.039 14.962 33.720 1.00 13.26 264 ILE A CA 1
ATOM 2094 C C . ILE A 1 276 ? 20.507 15.020 33.676 1.00 11.64 264 ILE A C 1
ATOM 2095 O O . ILE A 1 276 ? 19.869 15.937 34.224 1.00 12.22 264 ILE A O 1
ATOM 2100 N N . ALA A 1 277 ? 19.882 14.045 33.026 1.00 11.13 265 ALA A N 1
ATOM 2101 C CA . ALA A 1 277 ? 18.426 14.042 32.946 1.00 10.36 265 ALA A CA 1
ATOM 2102 C C . ALA A 1 277 ? 17.777 13.983 34.299 1.00 10.92 265 ALA A C 1
ATOM 2103 O O . ALA A 1 277 ? 16.803 14.670 34.574 1.00 12.54 265 ALA A O 1
ATOM 2105 N N . GLU A 1 278 ? 18.329 13.144 35.176 1.00 12.53 266 GLU A N 1
ATOM 2106 C CA . GLU A 1 278 ? 17.805 13.020 36.527 1.00 13.67 266 GLU A CA 1
ATOM 2107 C C . GLU A 1 278 ? 17.974 14.321 37.339 1.00 14.49 266 GLU A C 1
ATOM 2108 O O . GLU A 1 278 ? 17.023 14.803 37.960 1.00 17.24 266 GLU A O 1
ATOM 2114 N N . LYS A 1 279 ? 19.138 14.924 37.243 1.00 13.61 267 LYS A N 1
ATOM 2115 C CA . LYS A 1 279 ? 19.441 16.133 38.013 1.00 15.21 267 LYS A CA 1
ATOM 2116 C C . LYS A 1 279 ? 18.610 17.319 37.581 1.00 13.75 267 LYS A C 1
ATOM 2117 O O . LYS A 1 279 ? 18.377 18.228 38.384 1.00 13.90 267 LYS A O 1
ATOM 2123 N N . PHE A 1 280 ? 18.195 17.335 36.303 1.00 12.90 268 PHE A N 1
ATOM 2124 C CA . PHE A 1 280 ? 17.457 18.474 35.765 1.00 12.83 268 PHE A CA 1
ATOM 2125 C C . PHE A 1 280 ? 16.018 18.152 35.425 1.00 11.67 268 PHE A C 1
ATOM 2126 O O . PHE A 1 280 ? 15.375 18.953 34.786 1.00 11.99 268 PHE A O 1
ATOM 2134 N N . ASP A 1 281 ? 15.516 16.997 35.869 1.00 11.95 269 ASP A N 1
ATOM 2135 C CA . ASP A 1 281 ? 14.122 16.587 35.678 1.00 12.14 269 ASP A CA 1
ATOM 2136 C C . ASP A 1 281 ? 13.734 16.652 34.204 1.00 11.16 269 ASP A C 1
ATOM 2137 O O . ASP A 1 281 ? 12.700 17.205 33.841 1.00 12.86 269 ASP A O 1
ATOM 2142 N N . ILE A 1 282 ? 14.591 16.060 33.367 1.00 10.97 270 ILE A N 1
ATOM 2143 C CA . ILE A 1 282 ? 14.325 15.937 31.942 1.00 9.75 270 ILE A CA 1
ATOM 2144 C C . ILE A 1 282 ? 13.867 14.501 31.723 1.00 10.75 270 ILE A C 1
ATOM 2145 O O . ILE A 1 282 ? 14.543 13.552 32.132 1.00 11.99 270 ILE A O 1
ATOM 2150 N N . LYS A 1 283 ? 12.705 14.337 31.092 1.00 11.85 271 LYS A N 1
ATOM 2151 C CA . LYS A 1 283 ? 12.197 13.022 30.762 1.00 12.09 271 LYS A CA 1
ATOM 2152 C C . LYS A 1 283 ? 13.173 12.313 29.835 1.00 11.32 271 LYS A C 1
ATOM 2153 O O . LYS A 1 283 ? 13.811 12.925 28.964 1.00 11.70 271 LYS A O 1
ATOM 2159 N N . TYR A 1 284 ? 13.280 11.000 30.038 1.00 10.54 272 TYR A N 1
ATOM 2160 C CA . TYR A 1 284 ? 14.107 10.170 29.178 1.00 10.16 272 TYR A CA 1
ATOM 2161 C C . TYR A 1 284 ? 13.637 8.736 29.265 1.00 10.23 272 TYR A C 1
ATOM 2162 O O . TYR A 1 284 ? 12.908 8.371 30.186 1.00 11.16 272 TYR A O 1
ATOM 2171 N N . GLN A 1 285 ? 14.037 7.964 28.255 1.00 9.15 273 GLN A N 1
ATOM 2172 C CA . GLN A 1 285 ? 13.689 6.552 28.186 1.00 10.24 273 GLN A CA 1
ATOM 2173 C C . GLN A 1 285 ? 14.940 5.768 27.905 1.00 10.65 273 GLN A C 1
ATOM 2174 O O . GLN A 1 285 ? 15.820 6.207 27.185 1.00 12.09 273 GLN A O 1
ATOM 2193 N N . GLU A 1 287 ? 16.483 2.814 26.062 1.00 10.70 275 GLU A N 1
ATOM 2194 C CA . GLU A 1 287 ? 16.224 1.976 24.897 1.00 11.27 275 GLU A CA 1
ATOM 2195 C C . GLU A 1 287 ? 17.114 0.730 24.911 1.00 11.30 275 GLU A C 1
ATOM 2196 O O . GLU A 1 287 ? 18.268 0.771 25.350 1.00 12.21 275 GLU A O 1
ATOM 2202 N N . VAL A 1 288 ? 16.581 -0.385 24.417 1.00 11.34 276 VAL A N 1
ATOM 2203 C CA . VAL A 1 288 ? 17.381 -1.575 24.293 1.00 12.50 276 VAL A CA 1
ATOM 2204 C C . VAL A 1 288 ? 18.647 -1.247 23.469 1.00 12.88 276 VAL A C 1
ATOM 2205 O O . VAL A 1 288 ? 18.636 -0.450 22.552 1.00 13.17 276 VAL A O 1
ATOM 2209 N N . LEU A 1 289 ? 19.755 -1.869 23.823 1.00 12.84 277 LEU A N 1
ATOM 2210 C CA . LEU A 1 289 ? 21.043 -1.549 23.214 1.00 13.11 277 LEU A CA 1
ATOM 2211 C C . LEU A 1 289 ? 21.089 -2.022 21.744 1.00 13.28 277 LEU A C 1
ATOM 2212 O O . LEU A 1 289 ? 20.472 -3.028 21.386 1.00 14.24 277 LEU A O 1
ATOM 2217 N N . THR A 1 290 ? 21.871 -1.348 20.906 1.00 13.25 278 THR A N 1
ATOM 2218 C CA . THR A 1 290 ? 21.906 -1.662 19.487 1.00 13.37 278 THR A CA 1
ATOM 2219 C C . THR A 1 290 ? 22.508 -3.050 19.267 1.00 14.28 278 THR A C 1
ATOM 2220 O O . THR A 1 290 ? 23.628 -3.332 19.664 1.00 14.93 278 THR A O 1
ATOM 2224 N N . PHE A 1 291 ? 21.762 -3.889 18.588 1.00 15.19 279 PHE A N 1
ATOM 2225 C CA . PHE A 1 291 ? 22.197 -5.249 18.365 1.00 16.65 279 PHE A CA 1
ATOM 2226 C C . PHE A 1 291 ? 23.301 -5.213 17.340 1.00 17.86 279 PHE A C 1
ATOM 2227 O O . PHE A 1 291 ? 23.207 -4.457 16.330 1.00 20.75 279 PHE A O 1
ATOM 2235 N N . GLY A 1 292 ? 24.352 -5.993 17.595 1.00 17.77 280 GLY A N 1
ATOM 2236 C CA . GLY A 1 292 ? 25.536 -6.051 16.746 1.00 19.00 280 GLY A CA 1
ATOM 2237 C C . GLY A 1 292 ? 26.121 -7.447 16.600 1.00 19.04 280 GLY A C 1
ATOM 2238 O O . GLY A 1 292 ? 27.277 -7.574 16.255 1.00 20.60 280 GLY A O 1
ATOM 2239 N N . GLY A 1 293 ? 25.328 -8.472 16.848 1.00 18.07 281 GLY A N 1
ATOM 2240 C CA . GLY A 1 293 ? 25.822 -9.843 16.789 1.00 17.39 281 GLY A CA 1
ATOM 2241 C C . GLY A 1 293 ? 26.403 -10.283 18.124 1.00 16.42 281 GLY A C 1
ATOM 2242 O O . GLY A 1 293 ? 26.262 -9.645 19.180 1.00 17.70 281 GLY A O 1
ATOM 2243 N N . THR A 1 294 ? 27.063 -11.426 18.092 1.00 14.68 282 THR A N 1
ATOM 2244 C CA . THR A 1 294 ? 27.589 -12.067 19.301 1.00 14.35 282 THR A CA 1
ATOM 2245 C C . THR A 1 294 ? 28.990 -12.660 19.100 1.00 13.99 282 THR A C 1
ATOM 2246 O O . THR A 1 294 ? 29.473 -13.407 19.964 1.00 15.69 282 THR A O 1
ATOM 2250 N N . ASN A 1 295 ? 29.659 -12.288 18.027 1.00 13.49 283 ASN A N 1
ATOM 2251 C CA . ASN A 1 295 ? 30.928 -12.899 17.686 1.00 13.67 283 ASN A CA 1
ATOM 2252 C C . ASN A 1 295 ? 32.128 -12.054 18.147 1.00 12.93 283 ASN A C 1
ATOM 2253 O O . ASN A 1 295 ? 31.981 -10.956 18.678 1.00 13.84 283 ASN A O 1
ATOM 2258 N N . ALA A 1 296 ? 33.337 -12.565 17.910 1.00 12.09 284 ALA A N 1
ATOM 2259 C CA . ALA A 1 296 ? 34.571 -11.900 18.405 1.00 12.13 284 ALA A CA 1
ATOM 2260 C C . ALA A 1 296 ? 34.843 -10.591 17.697 1.00 12.84 284 ALA A C 1
ATOM 2261 O O . ALA A 1 296 ? 35.303 -9.621 18.320 1.00 14.41 284 ALA A O 1
ATOM 2271 N N . GLY A 1 298 ? 32.674 -8.500 16.537 1.00 16.04 286 GLY A N 1
ATOM 2272 C CA . GLY A 1 298 ? 31.741 -7.467 17.019 1.00 16.98 286 GLY A CA 1
ATOM 2273 C C . GLY A 1 298 ? 32.189 -6.927 18.364 1.00 16.96 286 GLY A C 1
ATOM 2274 O O . GLY A 1 298 ? 32.042 -5.717 18.658 1.00 18.43 286 GLY A O 1
ATOM 2275 N N . TYR A 1 299 ? 32.740 -7.798 19.200 1.00 17.12 287 TYR A N 1
ATOM 2276 C CA . TYR A 1 299 ? 33.260 -7.403 20.499 1.00 19.18 287 TYR A CA 1
ATOM 2277 C C . TYR A 1 299 ? 34.419 -6.423 20.343 1.00 18.97 287 TYR A C 1
ATOM 2278 O O . TYR A 1 299 ? 34.464 -5.399 21.040 1.00 20.78 287 TYR A O 1
ATOM 2287 N N . GLN A 1 300 ? 35.347 -6.709 19.432 1.00 18.15 288 GLN A N 1
ATOM 2288 C CA A GLN A 1 300 ? 36.485 -5.831 19.340 0.50 18.51 288 GLN A CA 1
ATOM 2289 C CA B GLN A 1 300 ? 36.532 -5.855 19.129 0.50 19.66 288 GLN A CA 1
ATOM 2290 C C . GLN A 1 300 ? 36.081 -4.508 18.680 1.00 20.08 288 GLN A C 1
ATOM 2291 O O . GLN A 1 300 ? 36.609 -3.450 19.092 1.00 19.14 288 GLN A O 1
ATOM 2302 N N . ARG A 1 301 ? 35.136 -4.514 17.739 1.00 20.54 289 ARG A N 1
ATOM 2303 C CA . ARG A 1 301 ? 34.658 -3.272 17.115 1.00 23.09 289 ARG A CA 1
ATOM 2304 C C . ARG A 1 301 ? 34.139 -2.221 18.085 1.00 23.12 289 ARG A C 1
ATOM 2305 O O . ARG A 1 301 ? 34.311 -1.032 17.835 1.00 21.30 289 ARG A O 1
ATOM 2313 N N . THR A 1 302 ? 33.485 -2.606 19.170 1.00 24.67 290 THR A N 1
ATOM 2314 C CA . THR A 1 302 ? 33.062 -1.599 20.173 1.00 25.99 290 THR A CA 1
ATOM 2315 C C . THR A 1 302 ? 34.170 -1.059 21.071 1.00 28.63 290 THR A C 1
ATOM 2316 O O . THR A 1 302 ? 33.965 -0.050 21.738 1.00 27.45 290 THR A O 1
ATOM 2320 N N . ARG A 1 303 ? 35.319 -1.729 21.123 1.00 30.30 291 ARG A N 1
ATOM 2321 C CA . ARG A 1 303 ? 36.392 -1.331 22.029 1.00 32.54 291 ARG A CA 1
ATOM 2322 C C . ARG A 1 303 ? 37.480 -0.584 21.342 1.00 32.66 291 ARG A C 1
ATOM 2323 O O . ARG A 1 303 ? 38.516 -0.277 21.930 1.00 34.51 291 ARG A O 1
ATOM 2331 N N . GLU A 1 304 ? 37.242 -0.272 20.096 1.00 31.97 292 GLU A N 1
ATOM 2332 C CA . GLU A 1 304 ? 38.104 0.628 19.442 1.00 32.28 292 GLU A CA 1
ATOM 2333 C C . GLU A 1 304 ? 37.248 1.773 18.917 1.00 30.14 292 GLU A C 1
ATOM 2334 O O . GLU A 1 304 ? 36.013 1.794 19.074 1.00 29.45 292 GLU A O 1
ATOM 2340 N N . GLY A 1 305 ? 37.920 2.742 18.328 1.00 28.20 293 GLY A N 1
ATOM 2341 C CA . GLY A 1 305 ? 37.247 3.927 17.868 1.00 25.83 293 GLY A CA 1
ATOM 2342 C C . GLY A 1 305 ? 36.919 4.819 19.036 1.00 23.10 293 GLY A C 1
ATOM 2343 O O . GLY A 1 305 ? 37.508 4.744 20.106 1.00 24.32 293 GLY A O 1
ATOM 2344 N N . ILE A 1 306 ? 35.942 5.679 18.812 1.00 20.05 294 ILE A N 1
ATOM 2345 C CA . ILE A 1 306 ? 35.586 6.714 19.727 1.00 16.85 294 ILE A CA 1
ATOM 2346 C C . ILE A 1 306 ? 34.434 6.238 20.618 1.00 14.26 294 ILE A C 1
ATOM 2347 O O . ILE A 1 306 ? 33.453 5.676 20.106 1.00 15.73 294 ILE A O 1
ATOM 2352 N N . PRO A 1 307 ? 34.522 6.458 21.929 1.00 12.56 295 PRO A N 1
ATOM 2353 C CA . PRO A 1 307 ? 33.393 6.183 22.818 1.00 11.54 295 PRO A CA 1
ATOM 2354 C C . PRO A 1 307 ? 32.145 6.863 22.282 1.00 11.62 295 PRO A C 1
ATOM 2355 O O . PRO A 1 307 ? 32.157 8.060 21.940 1.00 12.73 295 PRO A O 1
ATOM 2359 N N . SER A 1 308 ? 31.052 6.114 22.252 1.00 12.15 296 SER A N 1
ATOM 2360 C CA A SER A 1 308 ? 29.861 6.576 21.556 0.50 11.79 296 SER A CA 1
ATOM 2361 C CA B SER A 1 308 ? 29.856 6.600 21.586 0.50 12.88 296 SER A CA 1
ATOM 2362 C C . SER A 1 308 ? 28.572 6.203 22.278 1.00 12.16 296 SER A C 1
ATOM 2363 O O . SER A 1 308 ? 28.502 5.196 22.983 1.00 12.79 296 SER A O 1
ATOM 2368 N N . ALA A 1 309 ? 27.552 7.019 22.042 1.00 11.16 297 ALA A N 1
ATOM 2369 C CA . ALA A 1 309 ? 26.199 6.759 22.537 1.00 9.87 297 ALA A CA 1
ATOM 2370 C C . ALA A 1 309 ? 25.216 7.284 21.518 1.00 10.25 297 ALA A C 1
ATOM 2371 O O . ALA A 1 309 ? 25.604 7.990 20.604 1.00 11.41 297 ALA A O 1
ATOM 2373 N N . THR A 1 310 ? 23.942 6.926 21.701 1.00 10.89 298 THR A N 1
ATOM 2374 C CA . THR A 1 310 ? 22.892 7.393 20.827 1.00 10.16 298 THR A CA 1
ATOM 2375 C C . THR A 1 310 ? 21.758 7.990 21.643 1.00 9.84 298 THR A C 1
ATOM 2376 O O . THR A 1 310 ? 21.334 7.433 22.658 1.00 10.49 298 THR A O 1
ATOM 2380 N N . VAL A 1 311 ? 21.269 9.149 21.176 1.00 9.11 299 VAL A N 1
ATOM 2381 C CA . VAL A 1 311 ? 20.108 9.827 21.736 1.00 9.09 299 VAL A CA 1
ATOM 2382 C C . VAL A 1 311 ? 19.095 9.937 20.597 1.00 9.87 299 VAL A C 1
ATOM 2383 O O . VAL A 1 311 ? 19.408 10.485 19.568 1.00 10.38 299 VAL A O 1
ATOM 2387 N N . SER A 1 312 ? 17.892 9.407 20.818 1.00 9.33 300 SER A N 1
ATOM 2388 C CA . SER A 1 312 ? 16.928 9.314 19.748 1.00 8.85 300 SER A CA 1
ATOM 2389 C C . SER A 1 312 ? 15.612 9.957 20.074 1.00 8.72 300 SER A C 1
ATOM 2390 O O . SER A 1 312 ? 15.113 9.902 21.189 1.00 9.27 300 SER A O 1
ATOM 2393 N N . ILE A 1 313 ? 15.025 10.547 19.034 1.00 8.06 301 ILE A N 1
ATOM 2394 C CA . ILE A 1 313 ? 13.697 11.112 19.145 1.00 8.80 301 ILE A CA 1
ATOM 2395 C C . ILE A 1 313 ? 12.666 10.011 18.789 1.00 7.69 301 ILE A C 1
ATOM 2396 O O . ILE A 1 313 ? 12.683 9.467 17.671 1.00 9.47 301 ILE A O 1
ATOM 2401 N N . PRO A 1 314 ? 11.711 9.742 19.694 1.00 8.32 302 PRO A N 1
ATOM 2402 C CA . PRO A 1 314 ? 10.650 8.764 19.379 1.00 9.11 302 PRO A CA 1
ATOM 2403 C C . PRO A 1 314 ? 9.857 9.298 18.207 1.00 8.62 302 PRO A C 1
ATOM 2404 O O . PRO A 1 314 ? 9.440 10.462 18.234 1.00 10.14 302 PRO A O 1
ATOM 2408 N N . THR A 1 315 ? 9.605 8.426 17.231 1.00 8.63 303 THR A N 1
ATOM 2409 C CA . THR A 1 315 ? 8.929 8.838 16.018 1.00 8.54 303 THR A CA 1
ATOM 2410 C C . THR A 1 315 ? 7.967 7.754 15.575 1.00 8.79 303 THR A C 1
ATOM 2411 O O . THR A 1 315 ? 8.345 6.604 15.473 1.00 10.45 303 THR A O 1
ATOM 2415 N N . ARG A 1 316 ? 6.713 8.126 15.309 1.00 9.48 304 ARG A N 1
ATOM 2416 C CA . ARG A 1 316 ? 5.764 7.203 14.741 1.00 8.87 304 ARG A CA 1
ATOM 2417 C C . ARG A 1 316 ? 5.863 7.220 13.223 1.00 10.20 304 ARG A C 1
ATOM 2418 O O . ARG A 1 316 ? 6.186 8.226 12.629 1.00 10.66 304 ARG A O 1
ATOM 2426 N N . TYR A 1 317 ? 5.547 6.083 12.615 1.00 10.32 305 TYR A N 1
ATOM 2427 C CA . TYR A 1 317 ? 5.361 5.984 11.165 1.00 11.61 305 TYR A CA 1
ATOM 2428 C C . TYR A 1 317 ? 6.661 6.232 10.401 1.00 11.00 305 TYR A C 1
ATOM 2429 O O . TYR A 1 317 ? 6.662 6.795 9.327 1.00 11.60 305 TYR A O 1
ATOM 2438 N N . VAL A 1 318 ? 7.757 5.717 10.945 1.00 11.91 306 VAL A N 1
ATOM 2439 C CA . VAL A 1 318 ? 9.055 5.907 10.312 1.00 13.34 306 VAL A CA 1
ATOM 2440 C C . VAL A 1 318 ? 9.050 5.290 8.913 1.00 12.36 306 VAL A C 1
ATOM 2441 O O . VAL A 1 318 ? 8.560 4.170 8.695 1.00 13.51 306 VAL A O 1
ATOM 2445 N N . HIS A 1 319 ? 9.601 6.022 7.976 1.00 12.90 307 HIS A N 1
ATOM 2446 C CA . HIS A 1 319 ? 9.717 5.667 6.561 1.00 14.35 307 HIS A CA 1
ATOM 2447 C C . HIS A 1 319 ? 8.420 5.891 5.759 1.00 15.01 307 HIS A C 1
ATOM 2448 O O . HIS A 1 319 ? 8.326 5.541 4.569 1.00 16.80 307 HIS A O 1
ATOM 2455 N N . SER A 1 320 ? 7.427 6.518 6.373 1.00 14.67 308 SER A N 1
ATOM 2456 C CA . SER A 1 320 ? 6.227 6.938 5.661 1.00 13.99 308 SER A CA 1
ATOM 2457 C C . SER A 1 320 ? 6.377 8.399 5.280 1.00 13.34 308 SER A C 1
ATOM 2458 O O . SER A 1 320 ? 7.297 9.085 5.726 1.00 13.61 308 SER A O 1
ATOM 2461 N N . PRO A 1 321 ? 5.443 8.919 4.489 1.00 12.90 309 PRO A N 1
ATOM 2462 C CA . PRO A 1 321 ? 5.404 10.375 4.246 1.00 12.16 309 PRO A CA 1
ATOM 2463 C C . PRO A 1 321 ? 4.893 11.228 5.419 1.00 11.86 309 PRO A C 1
ATOM 2464 O O . PRO A 1 321 ? 4.826 12.470 5.277 1.00 12.20 309 PRO A O 1
ATOM 2468 N N . SER A 1 322 ? 4.518 10.571 6.514 1.00 11.46 310 SER A N 1
ATOM 2469 C CA . SER A 1 322 ? 3.884 11.187 7.655 1.00 11.51 310 SER A CA 1
ATOM 2470 C C . SER A 1 322 ? 4.519 10.747 8.967 1.00 11.18 310 SER A C 1
ATOM 2471 O O . SER A 1 322 ? 3.832 10.275 9.861 1.00 11.91 310 SER A O 1
ATOM 2474 N N . GLU A 1 323 ? 5.837 10.942 9.070 1.00 10.10 311 GLU A N 1
ATOM 2475 C CA . GLU A 1 323 ? 6.553 10.650 10.294 1.00 10.32 311 GLU A CA 1
ATOM 2476 C C . GLU A 1 323 ? 6.128 11.677 11.364 1.00 9.34 311 GLU A C 1
ATOM 2477 O O . GLU A 1 323 ? 5.976 12.851 11.063 1.00 10.19 311 GLU A O 1
ATOM 2491 N N . ILE A 1 325 ? 6.355 13.239 15.384 1.00 8.55 313 ILE A N 1
ATOM 2492 C CA . ILE A 1 325 ? 7.062 13.442 16.637 1.00 9.10 313 ILE A CA 1
ATOM 2493 C C . ILE A 1 325 ? 6.284 14.322 17.599 1.00 9.34 313 ILE A C 1
ATOM 2494 O O . ILE A 1 325 ? 5.335 15.023 17.191 1.00 10.19 313 ILE A O 1
ATOM 2499 N N . ALA A 1 326 ? 6.660 14.281 18.880 1.00 9.78 314 ALA A N 1
ATOM 2500 C CA . ALA A 1 326 ? 6.116 15.153 19.902 1.00 10.89 314 ALA A CA 1
ATOM 2501 C C . ALA A 1 326 ? 7.131 16.267 20.153 1.00 10.13 314 ALA A C 1
ATOM 2502 O O . ALA A 1 326 ? 8.249 16.000 20.582 1.00 10.99 314 ALA A O 1
ATOM 2504 N N . PRO A 1 327 ? 6.754 17.536 19.944 1.00 11.02 315 PRO A N 1
ATOM 2505 C CA . PRO A 1 327 ? 7.759 18.596 20.087 1.00 10.64 315 PRO A CA 1
ATOM 2506 C C . PRO A 1 327 ? 8.432 18.625 21.479 1.00 10.56 315 PRO A C 1
ATOM 2507 O O . PRO A 1 327 ? 9.601 19.006 21.582 1.00 11.24 315 PRO A O 1
ATOM 2511 N N . ASP A 1 328 ? 7.717 18.249 22.527 1.00 10.69 316 ASP A N 1
ATOM 2512 C CA A ASP A 1 328 ? 8.324 18.192 23.863 0.50 10.45 316 ASP A CA 1
ATOM 2513 C CA B ASP A 1 328 ? 8.319 18.208 23.840 0.50 10.24 316 ASP A CA 1
ATOM 2514 C C . ASP A 1 328 ? 9.545 17.267 23.929 1.00 10.38 316 ASP A C 1
ATOM 2515 O O . ASP A 1 328 ? 10.469 17.524 24.689 1.00 11.35 316 ASP A O 1
ATOM 2524 N N . ASP A 1 329 ? 9.530 16.161 23.199 1.00 10.60 317 ASP A N 1
ATOM 2525 C CA . ASP A 1 329 ? 10.664 15.240 23.189 1.00 9.89 317 ASP A CA 1
ATOM 2526 C C . ASP A 1 329 ? 11.886 15.912 22.567 1.00 9.83 317 ASP A C 1
ATOM 2527 O O . ASP A 1 329 ? 12.989 15.681 22.984 1.00 10.91 317 ASP A O 1
ATOM 2532 N N . VAL A 1 330 ? 11.662 16.733 21.544 1.00 9.23 318 VAL A N 1
ATOM 2533 C CA . VAL A 1 330 ? 12.729 17.430 20.823 1.00 9.16 318 VAL A CA 1
ATOM 2534 C C . VAL A 1 330 ? 13.336 18.486 21.743 1.00 10.75 318 VAL A C 1
ATOM 2535 O O . VAL A 1 330 ? 14.559 18.605 21.858 1.00 10.69 318 VAL A O 1
ATOM 2539 N N . GLU A 1 331 ? 12.479 19.255 22.391 1.00 11.00 319 GLU A N 1
ATOM 2540 C CA . GLU A 1 331 ? 12.958 20.267 23.318 1.00 10.82 319 GLU A CA 1
ATOM 2541 C C . GLU A 1 331 ? 13.719 19.615 24.467 1.00 10.66 319 GLU A C 1
ATOM 2542 O O . GLU A 1 331 ? 14.749 20.141 24.912 1.00 11.69 319 GLU A O 1
ATOM 2548 N N . ALA A 1 332 ? 13.219 18.499 24.970 1.00 10.06 320 ALA A N 1
ATOM 2549 C CA . ALA A 1 332 ? 13.894 17.791 26.079 1.00 9.62 320 ALA A CA 1
ATOM 2550 C C . ALA A 1 332 ? 15.289 17.332 25.638 1.00 9.62 320 ALA A C 1
ATOM 2551 O O . ALA A 1 332 ? 16.243 17.371 26.419 1.00 10.51 320 ALA A O 1
ATOM 2553 N N . THR A 1 333 ? 15.400 16.879 24.414 1.00 9.91 321 THR A N 1
ATOM 2554 C CA . THR A 1 333 ? 16.661 16.437 23.847 1.00 9.23 321 THR A CA 1
ATOM 2555 C C . THR A 1 333 ? 17.662 17.575 23.769 1.00 10.20 321 THR A C 1
ATOM 2556 O O . THR A 1 333 ? 18.803 17.431 24.191 1.00 10.48 321 THR A O 1
ATOM 2560 N N . VAL A 1 334 ? 17.215 18.732 23.291 1.00 9.34 322 VAL A N 1
ATOM 2561 C CA . VAL A 1 334 ? 18.074 19.917 23.237 1.00 9.11 322 VAL A CA 1
ATOM 2562 C C . VAL A 1 334 ? 18.531 20.275 24.663 1.00 10.47 322 VAL A C 1
ATOM 2563 O O . VAL A 1 334 ? 19.695 20.554 24.929 1.00 11.63 322 VAL A O 1
ATOM 2567 N N . ASP A 1 335 ? 17.587 20.295 25.586 1.00 10.27 323 ASP A N 1
ATOM 2568 C CA . ASP A 1 335 ? 17.884 20.674 26.954 1.00 10.51 323 ASP A CA 1
ATOM 2569 C C . ASP A 1 335 ? 18.922 19.755 27.583 1.00 10.59 323 ASP A C 1
ATOM 2570 O O . ASP A 1 335 ? 19.809 20.196 28.327 1.00 12.30 323 ASP A O 1
ATOM 2575 N N . LEU A 1 336 ? 18.743 18.464 27.367 1.00 9.79 324 LEU A N 1
ATOM 2576 C CA . LEU A 1 336 ? 19.670 17.456 27.882 1.00 9.65 324 LEU A CA 1
ATOM 2577 C C . LEU A 1 336 ? 21.074 17.697 27.330 1.00 10.96 324 LEU A C 1
ATOM 2578 O O . LEU A 1 336 ? 22.047 17.703 28.101 1.00 11.45 324 LEU A O 1
ATOM 2583 N N . LEU A 1 337 ? 21.188 17.936 26.042 1.00 10.02 325 LEU A N 1
ATOM 2584 C CA . LEU A 1 337 ? 22.490 18.092 25.412 1.00 9.92 325 LEU A CA 1
ATOM 2585 C C . LEU A 1 337 ? 23.152 19.394 25.887 1.00 10.49 325 LEU A C 1
ATOM 2586 O O . LEU A 1 337 ? 24.347 19.416 26.137 1.00 12.01 325 LEU A O 1
ATOM 2591 N N . ILE A 1 338 ? 22.391 20.457 26.007 1.00 10.44 326 ILE A N 1
ATOM 2592 C CA . ILE A 1 338 ? 22.958 21.740 26.444 1.00 11.74 326 ILE A CA 1
ATOM 2593 C C . ILE A 1 338 ? 23.508 21.604 27.856 1.00 11.61 326 ILE A C 1
ATOM 2594 O O . ILE A 1 338 ? 24.550 22.183 28.181 1.00 13.15 326 ILE A O 1
ATOM 2599 N N . ARG A 1 339 ? 22.790 20.913 28.728 1.00 11.43 327 ARG A N 1
ATOM 2600 C CA . ARG A 1 339 ? 23.258 20.703 30.112 1.00 11.23 327 ARG A CA 1
ATOM 2601 C C . ARG A 1 339 ? 24.467 19.775 30.170 1.00 12.54 327 ARG A C 1
ATOM 2602 O O . ARG A 1 339 ? 25.419 19.986 30.915 1.00 13.84 327 ARG A O 1
ATOM 2610 N N . TYR A 1 340 ? 24.449 18.750 29.382 1.00 12.02 328 TYR A N 1
ATOM 2611 C CA . TYR A 1 340 ? 25.567 17.813 29.333 1.00 12.80 328 TYR A CA 1
ATOM 2612 C C . TYR A 1 340 ? 26.864 18.442 28.800 1.00 13.32 328 TYR A C 1
ATOM 2613 O O . TYR A 1 340 ? 27.946 18.161 29.318 1.00 14.87 328 TYR A O 1
ATOM 2622 N N . LEU A 1 341 ? 26.739 19.250 27.766 1.00 12.32 329 LEU A N 1
ATOM 2623 C CA . LEU A 1 341 ? 27.877 19.802 27.013 1.00 13.68 329 LEU A CA 1
ATOM 2624 C C . LEU A 1 341 ? 28.298 21.192 27.424 1.00 15.16 329 LEU A C 1
ATOM 2625 O O . LEU A 1 341 ? 29.334 21.689 26.943 1.00 15.79 329 LEU A O 1
ATOM 2630 N N . GLY A 1 342 ? 27.518 21.809 28.303 1.00 17.53 330 GLY A N 1
ATOM 2631 C CA . GLY A 1 342 ? 27.801 23.153 28.822 1.00 20.06 330 GLY A CA 1
ATOM 2632 C C . GLY A 1 342 ? 28.692 23.126 30.040 1.00 21.24 330 GLY A C 1
ATOM 2633 O O . GLY A 1 342 ? 29.260 22.099 30.407 1.00 21.89 330 GLY A O 1
ATOM 2634 N N . ALA A 1 343 ? 28.842 24.296 30.657 1.00 23.29 331 ALA A N 1
ATOM 2635 C CA . ALA A 1 343 ? 29.739 24.487 31.809 1.00 24.56 331 ALA A CA 1
ATOM 2636 C C . ALA A 1 343 ? 29.455 23.547 32.982 1.00 25.43 331 ALA A C 1
ATOM 2637 O O . ALA A 1 343 ? 28.293 23.212 33.263 1.00 25.77 331 ALA A O 1
#

Sequence (326 aa):
HHHHKELIRKKLTEAFGPSGREEEVRSIILEEELEGHIDGHRIDGLGNLIVWKGSSGEKKVILDAHHIIDEIGVVVTNVDDKGFLTIEPVGGGVVSPYLLLGGKKRIRRFENGTIGVVGEGETTEERQENVRKLSFDKLFIDIGANSREEAQKCPIGSFGVYDDSSGFVEVSGGKYVSKADDRIGCAVIVEVFKRIKPAVTLYGVFSVQEEEVGLVGASVAGYGVPADEAIAIDVTDSADTPKAIKRHARLSGGPALKVKDRASISSKRILEENLIEIAEKFDIKYQEVLTFGGTNAGYQQRTREGIPSSATVSIPTRYVHSPSEIAPDDDVEATVDLLIRYLGA

B-factor: mean 19.41, std 9.48, range [7.69, 62.56]

Foldseek 3Di:
DPDDPPLLQLLQQFDAAQPRQVRNVVSLCVLCVVLFPDWDADPRGKIKTWDDDAPAEEEEEFARHAKWWFFADADFQGKTQIDIRPDADVLLAQFWKAWPVRQIWGKHDDDDPVRCCVCVVVPDSRRIIICSPGGGSVVNCVSPGGIIIDTNWGWDQDPQKIWFGDWTSLSSSLVSVLSVPAPFNHTYMYIHHRDDDVVDDDCVQVPVVDPGQEYEYETADEAQVDPPSDDPQGHAPQAKEKEEAPLADPSLVVVRVLLVVLCVVVVQGYGDDHHYDDDPVSNVSRPDGHRYMYIHFHWHPPSDRIIHRVSNSVSSSVSCNSSGHD

Organism: Thermotoga maritima (strain ATCC 43589 / DSM 3109 / JCM 10099 / NBRC 100826 / MSB8) (NCBI:txid243274)

Secondary structure (DSSP, 8-state):
-----HHHHHHHHS--BTT--HHHHHHHHHHHTTT-SEEEE-TT--EEEEE---SSEEEEEEE--B-EEEEEEE-TTSPEEEEEESS-----TT-EEEETTS-EEEE----SHHHHHHHHHT--GGG--EE-S-SSHHHHH---TT-EEEES---EEETTEEE-----HHHHHHHHHHHHH---SSEEEEEEEPPPPTTS--STTTGGG---SEEEEEEEEE---STT---TT--TTS--EEE-BTT--HHHHHHHHHHHHHHHHTT-----PPBP--S---HHHHTSS--EEEEEEEESSTTSTT---HHHHHHHHHHHHHHH--

CATH classification: 3.40.630.10 (+1 more: 2.40.30.40)

Nearest PDB structures (foldseek):
  5ne7-assembly1_B  TM=9.516E-01  e=9.024E-58  Thermotoga maritima MSB8
  5ne6-assembly1_B  TM=9.565E-01  e=3.267E-57  Thermotoga maritima MSB8
  5ne6-assembly1_A  TM=9.504E-01  e=8.144E-56  Thermotoga maritima MSB8
  5l6z-assembly1_A  TM=9.509E-01  e=1.029E-55  Thermotoga maritima MSB8
  5ne8-a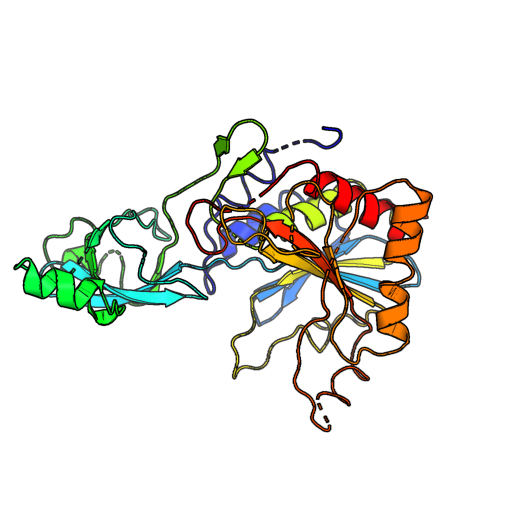ssembly1_B  TM=9.550E-01  e=3.242E-54  Thermotoga maritima MSB8

Radius of gyration: 20.99 Å; Cα contacts (8 Å, |Δi|>4): 751; chains: 1; bounding box: 49×46×63 Å